Protein AF-A0A920HVZ0-F1 (afdb_monomer_lite)

Radius of gyration: 23.53 Å; chains: 1; bounding box: 63×36×78 Å

Structure (mmCIF, N/CA/C/O backbone):
data_AF-A0A920HVZ0-F1
#
_entry.id   AF-A0A920HVZ0-F1
#
loop_
_atom_site.group_PDB
_atom_site.id
_atom_site.type_symbol
_atom_site.label_atom_id
_atom_site.label_alt_id
_atom_site.label_comp_id
_atom_site.label_asym_id
_atom_site.label_entity_id
_atom_site.label_seq_id
_atom_site.pdbx_PDB_ins_code
_atom_site.Cartn_x
_atom_site.Cartn_y
_atom_site.Cartn_z
_atom_site.occupancy
_atom_site.B_iso_or_equiv
_atom_site.auth_seq_id
_atom_site.auth_comp_id
_atom_site.auth_asym_id
_atom_site.auth_atom_id
_atom_site.pdbx_PDB_model_num
ATOM 1 N N . MET A 1 1 ? -24.957 -13.956 38.315 1.00 68.25 1 MET A N 1
ATOM 2 C CA . MET A 1 1 ? -24.265 -13.542 37.077 1.00 68.25 1 MET A CA 1
ATOM 3 C C . MET A 1 1 ? -24.202 -12.027 37.103 1.00 68.25 1 MET A C 1
ATOM 5 O O . MET A 1 1 ? -25.250 -11.415 37.245 1.00 68.25 1 MET A O 1
ATOM 9 N N . PHE A 1 2 ? -23.004 -11.449 37.059 1.00 74.56 2 PHE A N 1
ATOM 10 C CA . PHE A 1 2 ? -22.816 -10.002 36.937 1.00 74.56 2 PHE A CA 1
ATOM 11 C C . PHE A 1 2 ? -22.438 -9.695 35.490 1.00 74.56 2 PHE A C 1
ATOM 13 O O . PHE A 1 2 ? -21.753 -10.497 34.854 1.00 74.56 2 PHE A O 1
ATOM 20 N N . GLY A 1 3 ? -22.911 -8.575 34.952 1.00 77.19 3 GLY A N 1
ATOM 21 C CA . GLY A 1 3 ? -22.689 -8.210 33.558 1.00 77.19 3 GLY A CA 1
ATOM 22 C C . GLY A 1 3 ? -22.406 -6.724 33.431 1.00 77.19 3 GLY A C 1
ATOM 23 O O . GLY A 1 3 ? -23.080 -5.911 34.053 1.00 77.19 3 GLY A O 1
ATOM 24 N N . LYS A 1 4 ? -21.410 -6.370 32.617 1.00 79.56 4 LYS A N 1
ATOM 25 C CA . LYS A 1 4 ? -21.157 -4.986 32.218 1.00 79.56 4 LYS A CA 1
ATOM 26 C C . LYS A 1 4 ? -21.571 -4.823 30.766 1.00 79.56 4 LYS A C 1
ATOM 28 O O . LYS A 1 4 ? -21.165 -5.613 29.915 1.00 79.56 4 LYS A O 1
ATOM 33 N N . LYS A 1 5 ? -22.380 -3.803 30.484 1.00 83.75 5 LYS A N 1
ATOM 34 C CA . LYS A 1 5 ? -22.788 -3.484 29.116 1.00 83.75 5 LYS A CA 1
ATOM 35 C C . LYS A 1 5 ? -21.559 -3.099 28.289 1.00 83.75 5 LYS A C 1
ATOM 37 O O . LYS A 1 5 ? -20.792 -2.217 28.673 1.00 83.75 5 LYS A O 1
ATOM 42 N N . VAL A 1 6 ? -21.400 -3.753 27.144 1.00 86.75 6 VAL A N 1
ATOM 43 C CA . VA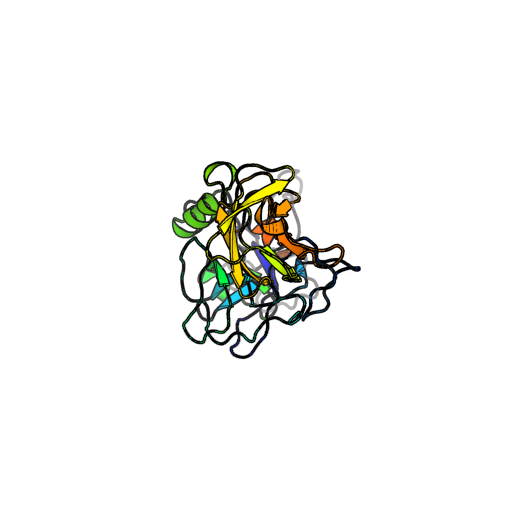L A 1 6 ? -20.350 -3.468 26.162 1.00 86.75 6 VAL A CA 1
ATOM 44 C C . VAL A 1 6 ? -20.993 -2.702 25.010 1.00 86.75 6 VAL A C 1
ATOM 46 O O . VAL A 1 6 ? -21.872 -3.223 24.330 1.00 86.75 6 VAL A O 1
ATOM 49 N N . SER A 1 7 ? -20.581 -1.450 24.814 1.00 88.06 7 SER A N 1
ATOM 50 C CA . SER A 1 7 ? -21.046 -0.610 23.702 1.00 88.06 7 SER A CA 1
ATOM 51 C C . SER A 1 7 ? -20.070 -0.652 22.519 1.00 88.06 7 SER A C 1
ATOM 53 O O . SER A 1 7 ? -18.968 -1.188 22.635 1.00 88.06 7 SER A O 1
ATOM 55 N N . SER A 1 8 ? -20.410 -0.012 21.397 1.00 85.31 8 SER A N 1
ATOM 56 C CA . SER A 1 8 ? -19.469 0.199 20.283 1.00 85.31 8 SER A CA 1
ATOM 57 C C . SER A 1 8 ? -18.200 0.959 20.702 1.00 85.31 8 SER A C 1
ATOM 59 O O . SER A 1 8 ? -17.146 0.786 20.095 1.00 85.31 8 SER A O 1
ATOM 61 N N . ALA A 1 9 ? -18.247 1.747 21.782 1.00 87.06 9 ALA A N 1
ATOM 62 C CA . ALA A 1 9 ? -17.069 2.402 22.346 1.00 87.06 9 ALA A CA 1
ATOM 63 C C . ALA A 1 9 ? -16.108 1.422 23.048 1.00 87.06 9 ALA A C 1
ATOM 65 O O . ALA A 1 9 ? -14.976 1.788 23.355 1.00 87.06 9 ALA A O 1
ATOM 66 N N . ASN A 1 10 ? -16.551 0.201 23.351 1.00 90.50 10 ASN A N 1
ATOM 67 C CA . ASN A 1 10 ? -15.795 -0.843 24.046 1.00 90.50 10 ASN A CA 1
ATOM 68 C C . ASN A 1 10 ? -15.242 -1.916 23.104 1.00 90.50 10 ASN A C 1
ATOM 70 O O . ASN A 1 10 ? -14.611 -2.854 23.578 1.00 90.50 10 ASN A O 1
ATOM 74 N N . ILE A 1 11 ? -15.496 -1.795 21.804 1.00 92.81 11 ILE A N 1
ATOM 75 C CA . ILE A 1 11 ? -15.087 -2.768 20.797 1.00 92.81 11 ILE A CA 1
ATOM 76 C C . ILE A 1 11 ? -14.268 -2.029 19.747 1.00 92.81 11 ILE A C 1
ATOM 78 O O . ILE A 1 11 ? -14.664 -0.946 19.311 1.00 92.81 11 ILE A O 1
ATOM 82 N N . ARG A 1 12 ? -13.143 -2.599 19.325 1.00 94.44 12 ARG A N 1
ATOM 83 C CA . ARG A 1 12 ? -12.352 -2.093 18.197 1.00 94.44 12 ARG A CA 1
ATOM 84 C C . ARG A 1 12 ? -11.986 -3.222 17.259 1.00 94.44 12 ARG A C 1
ATOM 86 O O . ARG A 1 12 ? -11.690 -4.323 17.720 1.00 94.44 12 ARG A O 1
ATOM 93 N N . ARG A 1 13 ? -11.985 -2.936 15.957 1.00 95.56 13 ARG A N 1
ATOM 94 C CA . ARG A 1 13 ? -11.239 -3.746 14.990 1.00 95.56 13 ARG A CA 1
ATOM 95 C C . ARG A 1 13 ? -9.756 -3.643 15.312 1.00 95.56 13 ARG A C 1
ATOM 97 O O . ARG A 1 13 ? -9.299 -2.584 15.745 1.00 95.56 13 ARG A O 1
ATOM 104 N N . ILE A 1 14 ? -9.031 -4.736 15.125 1.00 96.50 14 ILE A N 1
ATOM 105 C CA . ILE A 1 14 ? -7.596 -4.783 15.394 1.00 96.50 14 ILE A CA 1
ATOM 106 C C . ILE A 1 14 ? -6.835 -5.420 14.244 1.00 96.50 14 ILE A C 1
ATOM 108 O O . ILE A 1 14 ? -7.378 -6.242 13.507 1.00 96.50 14 ILE A O 1
ATOM 112 N N . ILE A 1 15 ? -5.566 -5.049 14.149 1.00 96.94 15 ILE A N 1
ATOM 113 C CA . ILE A 1 15 ? -4.562 -5.649 13.268 1.00 96.94 15 ILE A CA 1
ATOM 114 C C . ILE A 1 15 ? -3.314 -5.951 14.087 1.00 96.94 15 ILE A C 1
ATOM 116 O O . ILE A 1 15 ? -3.162 -5.442 15.201 1.00 96.94 15 ILE A O 1
ATOM 120 N N . ARG A 1 16 ? -2.437 -6.806 13.561 1.00 96.50 16 ARG A N 1
ATOM 121 C CA . ARG A 1 16 ? -1.178 -7.148 14.226 1.00 96.50 16 ARG A CA 1
ATOM 122 C C . ARG A 1 16 ? -0.328 -5.889 14.404 1.00 96.50 16 ARG A C 1
ATOM 124 O O . ARG A 1 16 ? -0.254 -5.038 13.528 1.00 96.50 16 ARG A O 1
ATOM 131 N N . ARG A 1 17 ? 0.317 -5.760 15.554 1.00 96.44 17 ARG A N 1
ATOM 132 C CA . ARG A 1 17 ? 1.258 -4.677 15.809 1.00 96.44 17 ARG A CA 1
ATOM 133 C C . ARG A 1 17 ? 2.584 -4.989 15.122 1.00 96.44 17 ARG A C 1
ATOM 135 O O . ARG A 1 17 ? 3.166 -6.050 15.344 1.00 96.44 17 ARG A O 1
ATOM 142 N N . VAL A 1 18 ? 3.045 -4.064 14.289 1.00 97.56 18 VAL A N 1
ATOM 143 C CA . VAL A 1 18 ? 4.361 -4.105 13.644 1.00 97.56 18 VAL A CA 1
ATOM 144 C C . VAL A 1 18 ? 5.002 -2.750 13.885 1.00 97.56 18 VAL A C 1
ATOM 146 O O . VAL A 1 18 ? 4.705 -1.804 13.171 1.00 97.56 18 VAL A O 1
ATOM 149 N N . ASP A 1 19 ? 5.810 -2.619 14.933 1.00 98.06 19 ASP A N 1
ATOM 150 C CA . ASP A 1 19 ? 6.487 -1.352 15.214 1.00 98.06 19 ASP A CA 1
ATOM 151 C C . ASP A 1 19 ? 7.621 -1.129 14.204 1.00 98.06 19 ASP A C 1
ATOM 153 O O . ASP A 1 19 ? 8.377 -2.053 13.882 1.00 98.06 19 ASP A O 1
ATOM 157 N N . TRP A 1 20 ? 7.748 0.100 13.705 1.00 98.44 20 TRP A N 1
ATOM 158 C CA . TRP A 1 20 ? 8.911 0.493 12.927 1.00 98.44 20 TRP A CA 1
ATOM 159 C C . TRP A 1 20 ? 10.133 0.588 13.845 1.00 98.44 20 TRP A C 1
ATOM 161 O O . TRP A 1 20 ? 10.103 1.172 14.926 1.00 98.44 20 TRP A O 1
ATOM 171 N N . ILE A 1 21 ? 11.231 0.004 13.390 1.00 98.12 21 ILE A N 1
ATOM 172 C CA . ILE A 1 21 ? 12.538 -0.005 14.037 1.00 98.12 21 ILE A CA 1
ATOM 173 C C . ILE A 1 21 ? 13.588 0.237 12.951 1.00 98.12 21 ILE A C 1
ATOM 175 O O . ILE A 1 21 ? 13.584 -0.432 11.910 1.00 98.12 21 ILE A O 1
ATOM 179 N N . GLN A 1 22 ? 14.499 1.172 13.214 1.00 97.81 22 GLN A N 1
ATOM 180 C CA . GLN A 1 22 ? 15.634 1.464 12.344 1.00 97.81 22 GLN A CA 1
ATOM 181 C C . GLN A 1 22 ? 16.524 0.228 12.176 1.00 97.81 22 GLN A C 1
ATOM 183 O O . GLN A 1 22 ? 16.800 -0.485 13.139 1.00 97.81 22 GLN A O 1
ATOM 188 N N . GLY A 1 23 ? 17.020 -0.015 10.964 1.00 97.06 23 GLY A N 1
ATOM 189 C CA . GLY A 1 23 ? 17.899 -1.155 10.702 1.00 97.06 23 GLY A CA 1
ATOM 190 C C . GLY A 1 23 ? 17.161 -2.462 10.397 1.00 97.06 23 GLY A C 1
ATOM 191 O O . GLY A 1 23 ? 17.814 -3.474 10.141 1.00 97.06 23 GLY A O 1
ATOM 192 N N . ASN A 1 24 ? 15.825 -2.446 10.366 1.00 97.12 24 ASN A N 1
ATOM 193 C CA . ASN A 1 24 ? 15.013 -3.594 9.967 1.00 97.12 24 ASN A CA 1
ATOM 194 C C . ASN A 1 24 ? 14.629 -3.562 8.482 1.00 97.12 24 ASN A C 1
ATOM 196 O O . ASN A 1 24 ? 14.722 -2.544 7.791 1.00 97.12 24 ASN A O 1
ATOM 200 N N . ARG A 1 25 ? 14.174 -4.722 8.003 1.00 97.38 25 ARG A N 1
ATOM 201 C CA . ARG A 1 25 ? 13.593 -4.920 6.674 1.00 97.38 25 ARG A CA 1
ATOM 202 C C . ARG A 1 25 ? 12.092 -5.130 6.811 1.00 97.38 25 ARG A C 1
ATOM 204 O O . ARG A 1 25 ? 11.655 -5.864 7.697 1.00 97.38 25 ARG A O 1
ATOM 211 N N . TYR A 1 26 ? 11.340 -4.529 5.901 1.00 97.88 26 TYR A N 1
ATOM 212 C CA . TYR A 1 26 ? 9.894 -4.694 5.774 1.00 97.88 26 TYR A CA 1
ATOM 213 C C . TYR A 1 26 ? 9.586 -5.146 4.353 1.00 97.88 26 TYR A C 1
ATOM 215 O O . TYR A 1 26 ? 10.343 -4.847 3.425 1.00 97.88 26 TYR A O 1
ATOM 223 N N . GLU A 1 27 ? 8.519 -5.913 4.178 1.00 97.81 27 GLU A N 1
ATOM 224 C CA . GLU A 1 27 ? 8.049 -6.280 2.845 1.00 97.81 27 GLU A CA 1
ATOM 225 C C . GLU A 1 27 ? 7.251 -5.145 2.211 1.00 97.81 27 GLU A C 1
ATOM 227 O O . GLU A 1 27 ? 6.653 -4.339 2.912 1.00 97.81 27 GLU A O 1
ATOM 232 N N . ILE A 1 28 ? 7.198 -5.108 0.883 1.00 97.50 28 ILE A N 1
ATOM 233 C CA . ILE A 1 28 ? 6.201 -4.291 0.190 1.00 97.50 28 ILE A CA 1
ATOM 234 C C . ILE A 1 28 ? 4.827 -4.946 0.308 1.00 97.50 28 ILE A C 1
ATOM 236 O O . ILE A 1 28 ? 4.716 -6.175 0.438 1.00 97.50 28 ILE A O 1
ATOM 240 N N . TYR A 1 29 ? 3.776 -4.135 0.212 1.00 97.88 29 TYR A N 1
ATOM 241 C CA . TYR A 1 29 ? 2.453 -4.651 -0.107 1.00 97.88 29 TYR A CA 1
ATOM 242 C C . TYR A 1 29 ? 2.524 -5.422 -1.428 1.00 97.88 29 TYR A C 1
ATOM 244 O O . TYR A 1 29 ? 3.096 -4.936 -2.403 1.00 97.88 29 TYR A O 1
ATOM 252 N N . ARG A 1 30 ? 1.927 -6.615 -1.464 1.00 95.62 30 ARG A N 1
ATOM 253 C CA . ARG A 1 30 ? 1.805 -7.419 -2.680 1.00 95.62 30 ARG A CA 1
ATOM 254 C C . ARG A 1 30 ? 0.569 -8.306 -2.616 1.00 95.62 30 ARG A C 1
ATOM 256 O O . ARG A 1 30 ? 0.355 -9.007 -1.627 1.00 95.62 30 ARG A O 1
ATOM 263 N N . ASP A 1 31 ? -0.242 -8.261 -3.662 1.00 94.62 31 ASP A N 1
ATOM 264 C CA . ASP A 1 31 ? -1.467 -9.051 -3.806 1.00 94.62 31 ASP A CA 1
ATOM 265 C C . ASP A 1 31 ? -1.203 -10.529 -4.112 1.00 94.62 31 ASP A C 1
ATOM 267 O O . ASP A 1 31 ? -2.022 -11.389 -3.794 1.00 94.62 31 ASP A O 1
ATOM 271 N N . ASP A 1 32 ? -0.036 -10.831 -4.675 1.00 94.75 32 ASP A N 1
ATOM 272 C CA . ASP A 1 32 ? 0.335 -12.146 -5.194 1.00 94.75 32 ASP A CA 1
ATOM 273 C C . ASP A 1 32 ? 1.071 -13.043 -4.180 1.00 94.75 32 ASP A C 1
ATOM 275 O O . ASP A 1 32 ? 1.571 -14.114 -4.551 1.00 94.75 32 ASP A O 1
ATOM 279 N N . TYR A 1 33 ? 1.142 -12.647 -2.901 1.00 96.56 33 TYR A N 1
ATOM 280 C CA . TYR A 1 33 ? 1.715 -13.501 -1.861 1.00 96.56 33 TYR A CA 1
ATOM 281 C C . TYR A 1 33 ? 0.876 -14.766 -1.672 1.00 96.56 33 TYR A C 1
ATOM 283 O O . TYR A 1 33 ? -0.301 -14.714 -1.312 1.00 96.56 33 TYR A O 1
ATOM 291 N N . SER A 1 34 ? 1.510 -15.915 -1.891 1.00 96.38 34 SER A N 1
ATOM 292 C CA . SER A 1 34 ? 0.873 -17.233 -1.891 1.00 96.38 34 SER A CA 1
ATOM 293 C C . SER A 1 34 ? 1.850 -18.318 -1.427 1.00 96.38 34 SER A C 1
ATOM 295 O O . SER A 1 34 ? 3.007 -18.046 -1.112 1.00 96.38 34 SER A O 1
ATOM 297 N N . VAL A 1 35 ? 1.408 -19.579 -1.404 1.00 95.75 35 VAL A N 1
ATOM 298 C CA . VAL A 1 35 ? 2.290 -20.730 -1.124 1.00 95.75 35 VAL A CA 1
ATOM 299 C C . VAL A 1 35 ? 3.390 -20.877 -2.187 1.00 95.75 35 VAL A C 1
ATOM 301 O O . VAL A 1 35 ? 4.479 -21.353 -1.880 1.00 95.75 35 VAL A O 1
ATOM 304 N N . GLU A 1 36 ? 3.122 -20.455 -3.424 1.00 95.19 36 GLU A N 1
ATOM 305 C CA . GLU A 1 36 ? 4.070 -20.531 -4.546 1.00 95.19 36 GLU A CA 1
ATOM 306 C C . GLU A 1 36 ? 4.958 -19.281 -4.651 1.00 95.19 36 GLU A C 1
ATOM 308 O O . GLU A 1 36 ? 6.043 -19.336 -5.226 1.00 95.19 36 GLU A O 1
ATOM 313 N N . ASN A 1 37 ? 4.523 -18.167 -4.059 1.00 94.25 37 ASN A N 1
ATOM 314 C CA . ASN A 1 37 ? 5.213 -16.881 -4.055 1.00 94.25 37 ASN A CA 1
ATOM 315 C C . ASN A 1 37 ? 5.194 -16.295 -2.638 1.00 94.25 37 ASN A C 1
ATOM 317 O O . ASN A 1 37 ? 4.406 -15.407 -2.317 1.00 94.25 37 ASN A O 1
ATOM 321 N N . GLN A 1 38 ? 6.015 -16.862 -1.757 1.00 96.75 38 GLN A N 1
ATOM 322 C CA . GLN A 1 38 ? 6.062 -16.449 -0.355 1.00 96.75 38 GLN A CA 1
ATOM 323 C C . GLN A 1 38 ? 6.685 -15.060 -0.198 1.00 96.75 38 GLN A C 1
ATOM 325 O O . GLN A 1 38 ? 7.572 -14.670 -0.962 1.00 96.75 38 GLN A O 1
ATOM 330 N N . SER A 1 39 ? 6.300 -14.345 0.861 1.00 96.75 39 SER A N 1
ATOM 331 C CA . SER A 1 39 ? 6.933 -13.069 1.190 1.00 96.75 39 SER A CA 1
ATOM 332 C C . SER A 1 39 ? 8.448 -13.239 1.441 1.00 96.75 39 SER A C 1
ATOM 334 O O . SER A 1 39 ? 8.881 -14.231 2.048 1.00 96.75 39 SER A O 1
ATOM 336 N N . PRO A 1 40 ? 9.300 -12.290 1.008 1.00 95.56 40 PRO A N 1
ATOM 337 C CA . PRO A 1 40 ? 10.746 -12.479 1.090 1.00 95.56 40 PRO A CA 1
ATOM 338 C C . PRO A 1 40 ? 11.312 -12.593 2.511 1.00 95.56 40 PRO A C 1
ATOM 340 O O . PRO A 1 40 ? 12.188 -13.437 2.730 1.00 95.56 40 PRO A O 1
ATOM 343 N N . ASN A 1 41 ? 10.827 -11.789 3.467 1.00 95.31 41 ASN A N 1
ATOM 344 C CA . ASN A 1 41 ? 11.408 -11.701 4.813 1.00 95.31 41 ASN A CA 1
ATOM 345 C C . ASN A 1 41 ? 10.743 -12.678 5.800 1.00 95.31 41 ASN A C 1
ATOM 347 O O . ASN A 1 41 ? 11.423 -13.488 6.424 1.00 95.31 41 ASN A O 1
ATOM 351 N N . THR A 1 42 ? 9.417 -12.639 5.916 1.00 96.44 42 THR A N 1
ATOM 352 C CA . THR A 1 42 ? 8.623 -13.431 6.873 1.00 96.44 42 THR A CA 1
ATOM 353 C C . THR A 1 42 ? 8.274 -14.835 6.380 1.00 96.44 42 THR A C 1
ATOM 355 O O . THR A 1 42 ? 7.837 -15.658 7.181 1.00 96.44 42 THR A O 1
ATOM 358 N N . LYS A 1 43 ? 8.479 -15.133 5.087 1.00 96.88 43 LYS A N 1
ATOM 359 C CA . LYS A 1 43 ? 8.068 -16.399 4.442 1.00 96.88 43 LYS A CA 1
ATOM 360 C C . LYS A 1 43 ? 6.569 -16.679 4.587 1.00 96.88 43 LYS A C 1
ATOM 362 O O . LYS A 1 43 ? 6.137 -17.825 4.694 1.00 96.88 43 LYS A O 1
ATOM 367 N N . ALA A 1 44 ? 5.776 -15.614 4.603 1.00 96.56 44 ALA A N 1
ATOM 368 C CA . ALA A 1 44 ? 4.331 -15.669 4.694 1.00 96.56 44 ALA A CA 1
ATOM 369 C C . ALA A 1 44 ? 3.717 -16.142 3.370 1.00 96.56 44 ALA A C 1
ATOM 371 O O . ALA A 1 44 ? 4.125 -15.714 2.293 1.00 96.56 44 ALA A O 1
ATOM 372 N N . ASN A 1 45 ? 2.684 -16.983 3.471 1.00 96.25 45 ASN A N 1
ATOM 373 C CA . ASN A 1 45 ? 1.906 -17.478 2.327 1.00 96.25 45 ASN A CA 1
ATOM 374 C C . ASN A 1 45 ? 0.714 -16.574 1.976 1.00 96.25 45 ASN A C 1
ATOM 376 O O . ASN A 1 45 ? -0.087 -16.927 1.119 1.00 96.25 45 ASN A O 1
ATOM 380 N N . ARG A 1 46 ? 0.522 -15.476 2.711 1.00 94.38 46 ARG A N 1
ATOM 381 C CA . ARG A 1 46 ? -0.543 -14.495 2.495 1.00 94.38 46 ARG A CA 1
ATOM 382 C C . ARG A 1 46 ? -0.083 -13.134 2.991 1.00 94.38 46 ARG A C 1
ATOM 384 O O . ARG A 1 46 ? 0.661 -13.052 3.969 1.00 94.38 46 ARG A O 1
ATOM 391 N N . LEU A 1 47 ? -0.598 -12.078 2.371 1.00 95.69 47 LEU A N 1
ATOM 392 C CA . LEU A 1 47 ? -0.246 -10.697 2.690 1.00 95.69 47 LEU A CA 1
ATOM 393 C C . LEU A 1 47 ? -0.395 -10.353 4.177 1.00 95.69 47 LEU A C 1
ATOM 395 O O . LEU A 1 47 ? 0.525 -9.798 4.766 1.00 95.69 47 LEU A O 1
ATOM 399 N N . TYR A 1 48 ? -1.511 -10.722 4.810 1.00 95.69 48 TYR A N 1
ATOM 400 C CA . TYR A 1 48 ? -1.807 -10.320 6.193 1.00 95.69 48 TYR A CA 1
ATOM 401 C C . TYR A 1 48 ? -0.841 -10.880 7.252 1.00 95.69 48 TYR A C 1
ATOM 403 O O . TYR A 1 48 ? -0.791 -10.354 8.366 1.00 95.69 48 TYR A O 1
ATOM 411 N N . ASP A 1 49 ? -0.049 -11.901 6.913 1.00 95.44 49 ASP A N 1
ATOM 412 C CA . ASP A 1 49 ? 0.990 -12.439 7.800 1.00 95.44 49 ASP A CA 1
ATOM 413 C C . ASP A 1 49 ? 2.373 -11.801 7.553 1.00 95.44 49 ASP A C 1
ATOM 415 O O . ASP A 1 49 ? 3.270 -11.972 8.377 1.00 95.44 49 ASP A O 1
ATOM 419 N N . ALA A 1 50 ? 2.552 -11.037 6.468 1.00 97.06 50 ALA A N 1
ATOM 420 C CA . ALA A 1 50 ? 3.789 -10.316 6.164 1.00 97.06 50 ALA A CA 1
ATOM 421 C C . ALA A 1 50 ? 3.885 -8.977 6.921 1.00 97.06 50 ALA A C 1
ATOM 423 O O . ALA A 1 50 ? 2.881 -8.440 7.396 1.00 97.06 50 ALA A O 1
ATOM 424 N N . ASN A 1 51 ? 5.090 -8.411 7.035 1.00 97.38 51 ASN A N 1
ATOM 425 C CA . ASN A 1 51 ? 5.339 -7.108 7.662 1.00 97.38 51 ASN A CA 1
ATOM 426 C C . ASN A 1 51 ? 5.334 -5.993 6.604 1.00 97.38 51 ASN A C 1
ATOM 428 O O . ASN A 1 51 ? 6.342 -5.319 6.406 1.00 97.38 51 ASN A O 1
ATOM 432 N N . TYR A 1 52 ? 4.203 -5.821 5.913 1.00 98.00 52 TYR A N 1
ATOM 433 C CA . TYR A 1 52 ? 4.044 -4.841 4.826 1.00 98.00 52 TYR A CA 1
ATOM 434 C C . TYR A 1 52 ? 3.527 -3.468 5.274 1.00 98.00 52 TYR A C 1
ATOM 436 O O . TYR A 1 52 ? 3.389 -2.549 4.468 1.00 98.00 52 TYR A O 1
ATOM 444 N N . TYR A 1 53 ? 3.230 -3.315 6.561 1.00 98.50 53 TYR A N 1
ATOM 445 C CA . TYR A 1 53 ? 2.888 -2.047 7.188 1.00 98.50 53 TYR A CA 1
ATOM 446 C C . TYR A 1 53 ? 3.627 -1.915 8.513 1.00 98.50 53 TYR A C 1
ATOM 448 O O . TYR A 1 53 ? 4.074 -2.911 9.086 1.00 98.50 53 TYR A O 1
ATOM 456 N N . VAL A 1 54 ? 3.725 -0.684 9.000 1.00 98.56 54 VAL A N 1
ATOM 457 C CA . VAL A 1 54 ? 4.380 -0.361 10.266 1.00 98.56 54 VAL A CA 1
ATOM 458 C C . VAL A 1 54 ? 3.597 0.681 11.055 1.00 98.56 54 VAL A C 1
ATOM 460 O O . VAL A 1 54 ? 2.898 1.517 10.483 1.00 98.56 54 VAL A O 1
ATOM 463 N N . LEU A 1 55 ? 3.750 0.637 12.373 1.00 98.44 55 LEU A N 1
ATOM 464 C CA . LEU A 1 55 ? 3.374 1.668 13.326 1.00 98.44 55 LEU A CA 1
ATOM 465 C C . LEU A 1 55 ? 4.635 2.448 13.698 1.00 98.44 55 LEU A C 1
ATOM 467 O O . LEU A 1 55 ? 5.598 1.859 14.183 1.00 98.44 55 LEU A O 1
ATOM 471 N N . ASN A 1 56 ? 4.634 3.756 13.481 1.00 97.94 56 ASN A N 1
ATOM 472 C CA . ASN A 1 56 ? 5.751 4.601 13.891 1.00 97.94 56 ASN A CA 1
ATOM 473 C C . ASN A 1 56 ? 5.654 5.004 15.380 1.00 97.94 56 ASN A C 1
ATOM 475 O O . ASN A 1 56 ? 4.665 4.728 16.065 1.00 97.94 56 ASN A O 1
ATOM 479 N N . SER A 1 57 ? 6.663 5.722 15.864 1.00 97.19 57 SER A N 1
ATOM 480 C CA . SER A 1 57 ? 6.764 6.268 17.222 1.00 97.19 57 SER A CA 1
ATOM 481 C C . SER A 1 57 ? 5.628 7.230 17.621 1.00 97.19 57 SER A C 1
ATOM 483 O O . SER A 1 57 ? 5.303 7.334 18.804 1.00 97.19 57 SER A O 1
ATOM 485 N N . ASP A 1 58 ? 4.968 7.864 16.646 1.00 97.12 58 ASP A N 1
ATOM 486 C CA . ASP A 1 58 ? 3.788 8.728 16.821 1.00 97.12 58 ASP A CA 1
ATOM 487 C C . ASP A 1 58 ? 2.449 7.969 16.708 1.00 97.12 58 ASP A C 1
ATOM 489 O O . ASP A 1 58 ? 1.385 8.589 16.631 1.00 97.12 58 ASP A O 1
ATOM 493 N N . PHE A 1 59 ? 2.469 6.635 16.656 1.00 97.12 59 PHE A N 1
ATOM 494 C CA . PHE A 1 59 ? 1.292 5.785 16.441 1.00 97.12 59 PHE A CA 1
ATOM 495 C C . PHE A 1 59 ? 0.563 6.013 15.104 1.00 97.12 59 PHE A C 1
ATOM 497 O O . PHE A 1 59 ? -0.645 5.783 14.977 1.00 97.12 59 PHE A O 1
ATOM 504 N N . LYS A 1 60 ? 1.299 6.446 14.081 1.00 98.38 60 LYS A N 1
ATOM 505 C CA . LYS A 1 60 ? 0.837 6.531 12.693 1.00 98.38 60 LYS A CA 1
ATOM 506 C C . LYS A 1 60 ? 1.123 5.212 11.983 1.00 98.38 60 LYS A C 1
ATOM 508 O O . LYS A 1 60 ? 2.205 4.645 12.128 1.00 98.38 60 LYS A O 1
ATOM 513 N N . VAL A 1 61 ? 0.151 4.740 11.212 1.00 98.56 61 VAL A N 1
ATOM 514 C CA . VAL A 1 61 ? 0.226 3.496 10.443 1.00 98.56 61 VAL A CA 1
ATOM 515 C C . VAL A 1 61 ? 0.548 3.813 8.988 1.00 98.56 61 VAL A C 1
ATOM 517 O O . VAL A 1 61 ? -0.150 4.611 8.357 1.00 98.56 61 VAL A O 1
ATOM 520 N N . TYR A 1 62 ? 1.575 3.154 8.454 1.00 98.81 62 TYR A N 1
ATOM 521 C CA . TYR A 1 62 ? 2.016 3.294 7.067 1.00 98.81 62 TYR A CA 1
ATOM 522 C C . TYR A 1 62 ? 2.081 1.945 6.378 1.00 98.81 62 TYR A C 1
ATOM 524 O O . TYR A 1 62 ? 2.540 0.977 6.975 1.00 98.81 62 TYR A O 1
ATOM 532 N N . VAL A 1 63 ? 1.701 1.903 5.106 1.00 98.56 63 VAL A N 1
ATOM 533 C CA . VAL A 1 63 ? 1.942 0.758 4.223 1.00 98.56 63 VAL A CA 1
ATOM 534 C C . VAL A 1 63 ? 3.223 0.979 3.418 1.00 98.56 63 VAL A C 1
ATOM 536 O O . VAL A 1 63 ? 3.496 2.095 2.966 1.00 98.56 63 VAL A O 1
ATOM 539 N N . CYS A 1 64 ? 4.024 -0.072 3.264 1.00 98.44 64 CYS A N 1
ATOM 540 C CA . CYS A 1 64 ? 5.226 -0.069 2.442 1.00 98.44 64 CYS A CA 1
ATOM 541 C C . CYS A 1 64 ? 4.834 -0.278 0.976 1.00 98.44 64 CYS A C 1
ATOM 543 O O . CYS A 1 64 ? 4.318 -1.333 0.606 1.00 98.44 64 CYS A O 1
ATOM 545 N N . ILE A 1 65 ? 5.053 0.747 0.155 1.00 98.38 65 ILE A N 1
ATOM 546 C CA . ILE A 1 65 ? 4.772 0.725 -1.285 1.00 98.38 65 ILE A CA 1
ATOM 547 C C . ILE A 1 65 ? 5.996 0.239 -2.060 1.00 98.38 65 ILE A C 1
ATOM 549 O O . ILE A 1 65 ? 5.856 -0.530 -3.004 1.00 98.38 65 ILE A O 1
ATOM 553 N N . ASP A 1 66 ? 7.181 0.665 -1.629 1.00 98.12 66 ASP A N 1
ATOM 554 C CA . ASP A 1 66 ? 8.469 0.229 -2.158 1.00 98.12 66 ASP A CA 1
ATOM 555 C C . ASP A 1 66 ? 9.473 0.109 -1.004 1.00 98.12 66 ASP A C 1
ATOM 557 O O . ASP A 1 66 ? 9.414 0.866 -0.032 1.00 98.12 66 ASP A O 1
ATOM 561 N N . ASN A 1 67 ? 10.386 -0.846 -1.108 1.00 97.31 67 ASN A N 1
ATOM 562 C CA . ASN A 1 67 ? 11.492 -1.070 -0.183 1.00 97.31 67 ASN A CA 1
ATOM 563 C C . ASN A 1 67 ? 12.839 -1.226 -0.914 1.00 97.31 67 ASN A C 1
ATOM 565 O O . ASN A 1 67 ? 13.797 -1.715 -0.316 1.00 97.31 67 ASN A O 1
ATOM 569 N N . GLY A 1 68 ? 12.910 -0.896 -2.207 1.00 95.94 68 GLY A N 1
ATOM 570 C CA . GLY A 1 68 ? 14.075 -1.109 -3.065 1.00 95.94 68 GLY A CA 1
ATOM 571 C C . GLY A 1 68 ? 14.325 -2.576 -3.425 1.00 95.94 68 GLY A C 1
ATOM 572 O O . GLY A 1 68 ? 15.454 -2.944 -3.767 1.00 95.94 68 GLY A O 1
ATOM 573 N N . SER A 1 69 ? 13.315 -3.441 -3.291 1.00 96.62 69 SER A N 1
ATOM 574 C CA . SER A 1 69 ? 13.429 -4.837 -3.714 1.00 96.62 69 SER A CA 1
ATOM 575 C C . SER A 1 69 ? 13.342 -4.974 -5.227 1.00 96.62 69 SER A C 1
ATOM 577 O O . SER A 1 69 ? 12.587 -4.291 -5.911 1.00 96.62 69 SER A O 1
ATOM 579 N N . THR A 1 70 ? 14.124 -5.911 -5.747 1.00 96.19 70 THR A N 1
ATOM 580 C CA . THR A 1 70 ? 14.143 -6.309 -7.159 1.00 96.19 70 THR A CA 1
ATOM 581 C C . THR A 1 70 ? 14.361 -7.816 -7.235 1.00 96.19 70 THR A C 1
ATOM 583 O O . THR A 1 70 ? 14.563 -8.459 -6.199 1.00 96.19 70 THR A O 1
ATOM 586 N N . GLY A 1 71 ? 14.344 -8.406 -8.433 1.00 94.94 71 GLY A N 1
ATOM 587 C CA . GLY A 1 71 ? 14.661 -9.833 -8.578 1.00 94.94 71 GLY A CA 1
ATOM 588 C C . GLY A 1 71 ? 16.059 -10.208 -8.067 1.00 94.94 71 GLY A C 1
ATOM 589 O O . GLY A 1 71 ? 16.237 -11.297 -7.526 1.00 94.94 71 GLY A O 1
ATOM 590 N N . ASP A 1 72 ? 17.025 -9.286 -8.154 1.00 94.62 72 ASP A N 1
ATOM 591 C CA . ASP A 1 72 ? 18.395 -9.479 -7.652 1.00 94.62 72 ASP A CA 1
ATOM 592 C C . ASP A 1 72 ? 18.546 -9.113 -6.163 1.00 94.62 72 ASP A C 1
ATOM 594 O O . ASP A 1 72 ? 19.478 -9.564 -5.495 1.00 94.62 72 ASP A O 1
ATOM 598 N N . ASN A 1 73 ? 17.618 -8.317 -5.621 1.00 96.06 73 ASN A N 1
ATOM 599 C CA . ASN A 1 73 ? 17.562 -7.928 -4.213 1.00 96.06 73 ASN A CA 1
ATOM 600 C C . ASN A 1 73 ? 16.184 -8.245 -3.600 1.00 96.06 73 ASN A C 1
ATOM 602 O O . ASN A 1 73 ? 15.429 -7.334 -3.246 1.00 96.06 73 ASN A O 1
ATOM 606 N N . PRO A 1 74 ? 15.816 -9.529 -3.450 1.00 94.38 74 PRO A N 1
ATOM 607 C CA . PRO A 1 74 ? 14.456 -9.903 -3.064 1.00 94.38 74 PRO A CA 1
ATOM 608 C C . PRO A 1 74 ? 14.097 -9.485 -1.632 1.00 94.38 74 PRO A C 1
ATOM 610 O O . PRO A 1 74 ? 12.925 -9.309 -1.320 1.00 94.38 74 PRO A O 1
ATOM 613 N N . LEU A 1 75 ? 15.082 -9.302 -0.745 1.00 96.06 75 LEU A N 1
ATOM 614 C CA . LEU A 1 75 ? 14.848 -8.886 0.645 1.00 96.06 75 LEU A CA 1
ATOM 615 C C . LEU A 1 75 ? 14.617 -7.371 0.802 1.00 96.06 75 LEU A C 1
ATOM 617 O O . LEU A 1 75 ? 14.350 -6.918 1.919 1.00 96.06 75 LEU A O 1
ATOM 621 N N . GLY A 1 76 ? 14.737 -6.597 -0.281 1.00 96.25 76 GLY A N 1
ATOM 622 C CA . GLY A 1 76 ? 14.684 -5.136 -0.256 1.00 96.25 76 GLY A CA 1
ATOM 623 C C . GLY A 1 76 ? 15.936 -4.513 0.345 1.00 96.25 76 GLY A C 1
ATOM 624 O O . GLY A 1 76 ? 16.979 -5.151 0.475 1.00 96.25 76 GLY A O 1
ATOM 625 N N . ASN A 1 77 ? 15.852 -3.252 0.728 1.00 97.31 77 ASN A N 1
ATOM 626 C CA . ASN A 1 77 ? 16.882 -2.540 1.470 1.00 97.31 77 ASN A CA 1
ATOM 627 C C . ASN A 1 77 ? 16.593 -2.586 2.974 1.00 97.31 77 ASN A C 1
ATOM 629 O O . ASN A 1 77 ? 15.634 -3.205 3.438 1.00 97.31 77 ASN A O 1
ATOM 633 N N . ILE A 1 78 ? 17.468 -1.958 3.755 1.00 97.75 78 ILE A N 1
ATOM 634 C CA . ILE A 1 78 ? 17.295 -1.805 5.198 1.00 97.75 78 ILE A CA 1
ATOM 635 C C . ILE A 1 78 ? 16.745 -0.406 5.455 1.00 97.75 78 ILE A C 1
ATOM 637 O O . ILE A 1 78 ? 17.403 0.563 5.085 1.00 97.75 78 ILE A O 1
ATOM 641 N N . SER A 1 79 ? 15.590 -0.297 6.114 1.00 97.88 79 SER A N 1
ATOM 642 C CA . SER A 1 79 ? 14.979 1.002 6.408 1.00 97.88 79 SER A CA 1
ATOM 643 C C . SER A 1 79 ? 15.814 1.757 7.442 1.00 97.88 79 SER A C 1
ATOM 645 O O . SER A 1 79 ? 16.146 1.218 8.503 1.00 97.88 79 SER A O 1
ATOM 647 N N . GLN A 1 80 ? 16.187 2.993 7.115 1.00 98.00 80 GLN A N 1
ATOM 648 C CA . GLN A 1 80 ? 17.003 3.864 7.966 1.00 98.00 80 GLN A CA 1
ATOM 649 C C . GLN A 1 80 ? 16.219 5.067 8.484 1.00 98.00 80 GLN A C 1
ATOM 651 O O . GLN A 1 80 ? 16.533 5.558 9.568 1.00 98.00 80 GLN A O 1
ATOM 656 N N . ASP A 1 81 ? 15.207 5.510 7.736 1.00 98.06 81 ASP A N 1
ATOM 657 C CA . ASP A 1 81 ? 14.418 6.699 8.048 1.00 98.06 81 ASP A CA 1
ATOM 658 C C . ASP A 1 81 ? 12.984 6.314 8.458 1.00 98.06 81 ASP A C 1
ATOM 660 O O . ASP A 1 81 ? 12.275 5.625 7.721 1.00 98.06 81 ASP A O 1
ATOM 664 N N . GLU A 1 82 ? 12.544 6.768 9.636 1.00 98.25 82 GLU A N 1
ATOM 665 C CA . GLU A 1 82 ? 11.183 6.527 10.132 1.00 98.25 82 GLU A CA 1
ATOM 666 C C . GLU A 1 82 ? 10.163 7.409 9.388 1.00 98.25 82 GLU A C 1
ATOM 668 O O . GLU A 1 82 ? 10.335 8.634 9.353 1.00 98.25 82 GLU A O 1
ATOM 673 N N . PRO A 1 83 ? 9.070 6.856 8.824 1.00 98.25 83 PRO A N 1
ATOM 674 C CA . PRO A 1 83 ? 8.032 7.676 8.210 1.00 98.25 83 PRO A CA 1
ATOM 675 C C . PRO A 1 83 ? 7.262 8.475 9.274 1.00 98.25 83 PRO A C 1
ATOM 677 O O . PRO A 1 83 ? 6.724 7.925 10.237 1.00 98.25 83 PRO A O 1
ATOM 680 N N . THR A 1 84 ? 7.189 9.797 9.100 1.00 97.75 84 THR A N 1
ATOM 681 C CA . THR A 1 84 ? 6.508 10.722 10.035 1.00 97.75 84 THR A CA 1
ATOM 682 C C . THR A 1 84 ? 5.497 11.657 9.363 1.00 97.75 84 THR A C 1
ATOM 684 O O . THR A 1 84 ? 4.717 12.321 10.061 1.00 97.75 84 THR A O 1
ATOM 687 N N . PHE A 1 85 ? 5.489 11.692 8.027 1.00 97.88 85 PHE A N 1
ATOM 688 C CA . PHE A 1 85 ? 4.621 12.534 7.209 1.00 97.88 85 PHE A CA 1
ATOM 689 C C . PHE A 1 85 ? 3.170 12.038 7.185 1.00 97.88 85 PHE A C 1
ATOM 691 O O . PHE A 1 85 ? 2.868 10.896 7.505 1.00 97.88 85 PHE A O 1
ATOM 698 N N . THR A 1 86 ? 2.248 12.911 6.788 1.00 97.75 86 THR A N 1
ATOM 699 C CA . THR A 1 86 ? 0.819 12.559 6.644 1.00 97.75 86 THR A CA 1
ATOM 700 C C . THR A 1 86 ? 0.278 12.919 5.264 1.00 97.75 86 THR A C 1
ATOM 702 O O . THR A 1 86 ? -0.928 13.059 5.078 1.00 97.75 86 THR A O 1
ATOM 705 N N . ASP A 1 87 ? 1.183 13.088 4.297 1.00 97.31 87 ASP A N 1
ATOM 706 C CA . ASP A 1 87 ? 0.836 13.296 2.900 1.00 97.31 87 ASP A CA 1
ATOM 707 C C . ASP A 1 87 ? 0.013 12.123 2.365 1.00 97.31 87 ASP A C 1
ATOM 709 O O . ASP A 1 87 ? 0.210 10.961 2.731 1.00 97.31 87 ASP A O 1
ATOM 713 N N . LEU A 1 88 ? -0.929 12.452 1.484 1.00 96.56 88 LEU A N 1
ATOM 714 C CA . LEU A 1 88 ? -1.869 11.475 0.942 1.00 96.56 88 LEU A CA 1
ATOM 715 C C . LEU A 1 88 ? -1.202 10.548 -0.075 1.00 96.56 88 LEU A C 1
ATOM 717 O O . LEU A 1 88 ? -1.665 9.430 -0.280 1.00 96.56 88 LEU A O 1
ATOM 721 N N . GLU A 1 89 ? -0.116 10.989 -0.705 1.00 96.31 89 GLU A N 1
ATOM 722 C CA . GLU A 1 89 ? 0.610 10.221 -1.711 1.00 96.31 89 GLU A CA 1
ATOM 723 C C . GLU A 1 89 ? 1.851 9.535 -1.128 1.00 96.31 89 GLU A C 1
ATOM 725 O O . GLU A 1 89 ? 2.463 10.071 -0.200 1.00 96.31 89 GLU A O 1
ATOM 730 N N . PRO A 1 90 ? 2.232 8.348 -1.646 1.00 97.44 90 PRO A N 1
ATOM 731 C CA . PRO A 1 90 ? 3.419 7.6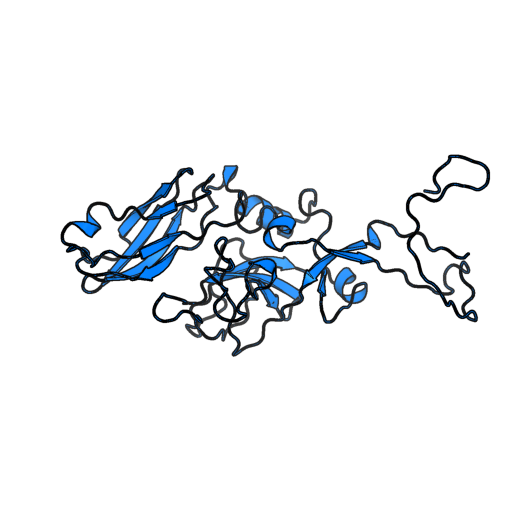59 -1.176 1.00 97.44 90 PRO A CA 1
ATOM 732 C C . PRO A 1 90 ? 4.672 8.524 -1.318 1.00 97.44 90 PRO A C 1
ATOM 734 O O . PRO A 1 90 ? 4.888 9.156 -2.353 1.00 97.44 90 PRO A O 1
ATOM 737 N N . SER A 1 91 ? 5.518 8.534 -0.293 1.00 97.25 91 SER A N 1
ATOM 738 C CA . SER A 1 91 ? 6.763 9.297 -0.320 1.00 97.25 91 SER A CA 1
ATOM 739 C C . SER A 1 91 ? 7.865 8.644 0.514 1.00 97.25 91 SER A C 1
ATOM 741 O O . SER A 1 91 ? 7.627 7.732 1.310 1.00 97.25 91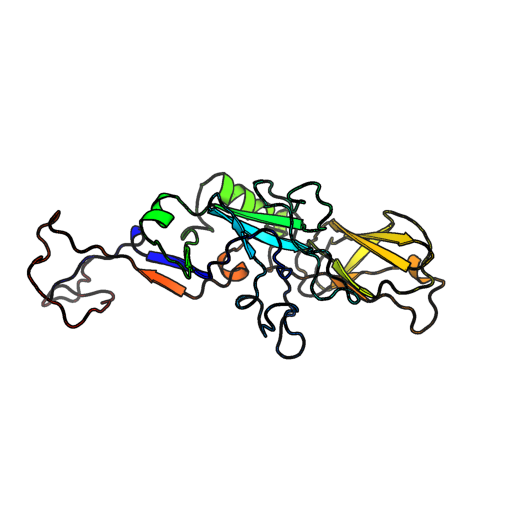 SER A O 1
ATOM 743 N N . LYS A 1 92 ? 9.102 9.089 0.292 1.00 97.38 92 LYS A N 1
ATOM 744 C CA . LYS A 1 92 ? 10.261 8.667 1.084 1.00 97.38 92 LYS A CA 1
ATOM 745 C C . LYS A 1 92 ? 10.230 9.306 2.473 1.00 97.38 92 LYS A C 1
ATOM 747 O O . LYS A 1 92 ? 9.867 10.470 2.616 1.00 97.38 92 LYS A O 1
ATOM 752 N N . ALA A 1 93 ? 10.674 8.568 3.487 1.00 95.94 93 ALA A N 1
ATOM 753 C CA . ALA A 1 93 ? 10.701 9.054 4.868 1.00 95.94 93 ALA A CA 1
ATOM 754 C C . ALA A 1 93 ? 11.856 10.031 5.163 1.00 95.94 93 ALA A C 1
ATOM 756 O O . ALA A 1 93 ? 11.744 10.862 6.062 1.00 95.94 93 ALA A O 1
ATOM 757 N N . GLY A 1 94 ? 12.952 9.968 4.398 1.00 93.75 94 GLY A N 1
ATOM 758 C CA . GLY A 1 94 ? 14.127 10.805 4.631 1.00 93.75 94 GLY A CA 1
ATOM 759 C C . GLY A 1 94 ? 15.108 10.862 3.459 1.00 93.75 94 GLY A C 1
ATOM 760 O O . GLY A 1 94 ? 14.726 10.821 2.286 1.00 93.75 94 GLY A O 1
ATOM 761 N N . ASN A 1 95 ? 16.388 11.051 3.782 1.00 94.19 95 ASN A N 1
ATOM 762 C CA . ASN A 1 95 ? 17.467 11.279 2.812 1.00 94.19 95 ASN A CA 1
ATOM 763 C C . ASN A 1 95 ? 18.620 10.275 2.944 1.00 94.19 95 ASN A C 1
ATOM 765 O O . ASN A 1 95 ? 19.658 10.475 2.317 1.00 94.19 95 ASN A O 1
ATOM 769 N N . SER A 1 96 ? 18.450 9.204 3.726 1.00 94.44 96 SER A N 1
ATOM 770 C CA . SER A 1 96 ? 19.444 8.127 3.849 1.00 94.44 96 SER A CA 1
ATOM 771 C C . SER A 1 96 ? 19.716 7.402 2.526 1.00 94.44 96 SER A C 1
ATOM 773 O O . SER A 1 96 ? 20.781 6.812 2.357 1.00 94.44 96 SER A O 1
ATOM 775 N N . GLY A 1 97 ? 18.764 7.456 1.587 1.00 92.94 97 GLY A N 1
ATOM 776 C CA . GLY A 1 97 ? 18.824 6.700 0.339 1.00 92.94 97 GLY A CA 1
ATOM 777 C C . GLY A 1 97 ? 18.448 5.227 0.513 1.00 92.94 97 GLY A C 1
ATOM 778 O O . GLY A 1 97 ? 18.819 4.418 -0.331 1.00 92.94 97 GLY A O 1
ATOM 779 N N . ASP A 1 98 ? 17.720 4.873 1.579 1.00 94.69 98 ASP A N 1
ATOM 780 C CA . ASP A 1 98 ? 17.260 3.499 1.822 1.00 94.69 98 ASP A CA 1
ATOM 781 C C . ASP A 1 98 ? 16.277 2.970 0.760 1.00 94.69 98 ASP A C 1
ATOM 783 O O . ASP A 1 98 ? 16.083 1.762 0.652 1.00 94.69 98 ASP A O 1
ATOM 787 N N . GLY A 1 99 ? 15.697 3.846 -0.063 1.00 94.56 99 GLY A N 1
ATOM 788 C CA . GLY A 1 99 ? 14.797 3.476 -1.155 1.00 94.56 99 GLY A CA 1
ATOM 789 C C . GLY A 1 99 ? 13.393 3.081 -0.697 1.00 94.56 99 GLY A C 1
ATOM 790 O O . GLY A 1 99 ? 12.620 2.587 -1.510 1.00 94.56 99 GLY A O 1
ATOM 791 N N . PHE A 1 100 ? 13.043 3.296 0.576 1.00 98.00 100 PHE A N 1
ATOM 792 C CA . PHE A 1 100 ? 11.689 3.032 1.045 1.00 98.00 100 PHE A CA 1
ATOM 793 C C . PHE A 1 100 ? 10.723 4.134 0.617 1.00 98.00 100 PHE A C 1
ATOM 795 O O . PHE A 1 100 ? 10.975 5.325 0.816 1.00 98.00 100 PHE A O 1
ATOM 802 N N . ILE A 1 101 ? 9.566 3.713 0.114 1.00 98.31 101 ILE A N 1
ATOM 803 C CA . ILE A 1 101 ? 8.415 4.566 -0.153 1.00 98.31 101 ILE A CA 1
ATOM 804 C C . ILE A 1 101 ? 7.261 4.081 0.720 1.00 98.31 101 ILE A C 1
ATOM 806 O O . ILE A 1 101 ? 6.813 2.937 0.623 1.00 98.31 101 ILE A O 1
ATOM 810 N N . TRP A 1 102 ? 6.770 4.971 1.575 1.00 98.62 102 TRP A N 1
ATOM 811 C CA . TRP A 1 102 ? 5.689 4.704 2.516 1.00 98.62 102 TRP A CA 1
ATOM 812 C C . TRP A 1 102 ? 4.441 5.480 2.117 1.00 98.62 102 TRP A C 1
ATOM 814 O O . TRP A 1 102 ? 4.539 6.597 1.614 1.00 98.62 102 TRP A O 1
ATOM 824 N N . LYS A 1 103 ? 3.256 4.933 2.384 1.00 98.25 103 LYS A N 1
ATOM 825 C CA . LYS A 1 103 ? 1.995 5.681 2.305 1.00 98.25 103 LYS A CA 1
ATOM 826 C C . LYS A 1 103 ? 1.325 5.688 3.670 1.00 98.25 103 LYS A C 1
ATOM 828 O O . LYS A 1 103 ? 1.129 4.634 4.270 1.00 98.25 103 LYS A O 1
ATOM 833 N N . TYR A 1 104 ? 0.982 6.878 4.151 1.00 98.69 104 TYR A N 1
ATOM 834 C CA . TYR A 1 104 ? 0.236 7.059 5.392 1.00 98.69 104 TYR A CA 1
ATOM 835 C C . TYR A 1 104 ? -1.207 6.557 5.230 1.00 98.69 104 TYR A C 1
ATOM 837 O O . TYR A 1 104 ? -1.859 6.852 4.226 1.00 98.69 104 TYR A O 1
ATOM 845 N N . LEU A 1 105 ? -1.707 5.809 6.219 1.00 98.19 105 LEU A N 1
ATOM 846 C CA . LEU A 1 105 ? -3.092 5.333 6.260 1.00 98.19 105 LEU A CA 1
ATOM 847 C C . LEU A 1 105 ? -3.901 6.077 7.325 1.00 98.19 105 LEU A C 1
ATOM 849 O O . LEU A 1 105 ? -4.878 6.753 7.014 1.00 98.19 105 LEU A O 1
ATOM 853 N N . PHE A 1 106 ? -3.517 5.956 8.594 1.00 98.19 106 PHE A N 1
ATOM 854 C CA . PHE A 1 106 ? -4.228 6.599 9.698 1.00 98.19 106 PHE A CA 1
ATOM 855 C C . PHE A 1 106 ? -3.350 6.719 10.944 1.00 98.19 106 PHE A C 1
ATOM 857 O O . PHE A 1 106 ? -2.315 6.069 11.060 1.00 98.19 106 PHE A O 1
ATOM 864 N N . THR A 1 107 ? -3.788 7.536 11.900 1.00 97.88 107 THR A N 1
ATOM 865 C CA . THR A 1 107 ? -3.191 7.622 13.238 1.00 97.88 107 THR A CA 1
ATOM 866 C C . THR A 1 107 ? -4.089 6.893 14.227 1.00 97.88 107 THR A C 1
ATOM 868 O O . THR A 1 107 ? -5.300 7.130 14.243 1.00 97.88 107 THR A O 1
ATOM 871 N N . VAL A 1 108 ? -3.523 6.015 15.055 1.00 97.06 108 VAL A N 1
ATOM 872 C CA . VAL A 1 108 ? -4.273 5.357 16.132 1.00 97.06 108 VAL A CA 1
ATOM 873 C C . VAL A 1 108 ? -4.709 6.417 17.147 1.00 97.06 108 VAL A C 1
ATOM 875 O O . VAL A 1 108 ? -3.905 7.228 17.604 1.00 97.06 108 VAL A O 1
ATOM 878 N N . ALA A 1 109 ? -5.992 6.426 17.516 1.00 94.25 109 ALA A N 1
ATOM 879 C CA . ALA A 1 109 ? -6.513 7.425 18.443 1.00 94.25 109 ALA A CA 1
ATOM 880 C C . ALA A 1 109 ? -5.845 7.294 19.831 1.00 94.25 109 ALA A C 1
ATOM 882 O O . ALA A 1 109 ? -5.835 6.193 20.387 1.00 94.25 109 ALA A O 1
ATOM 883 N N . PRO A 1 110 ? -5.374 8.390 20.463 1.00 92.50 110 PRO A N 1
ATOM 884 C CA . PRO A 1 110 ? -4.739 8.329 21.784 1.00 92.50 110 PRO A CA 1
ATOM 885 C C . PRO A 1 110 ? -5.597 7.666 22.868 1.00 92.50 110 PRO A C 1
ATOM 887 O O . PRO A 1 110 ? -5.092 6.941 23.724 1.00 92.50 110 PRO A O 1
ATOM 890 N N . SER A 1 111 ? -6.916 7.869 22.813 1.00 91.75 111 SER A N 1
ATOM 891 C CA . SER A 1 111 ? -7.871 7.214 23.710 1.00 91.75 111 SER A CA 1
ATOM 892 C C . SER A 1 111 ? -7.916 5.698 23.523 1.00 91.75 111 SER A C 1
ATOM 894 O O . SER A 1 111 ? -8.112 4.973 24.499 1.00 91.75 111 SER A O 1
ATOM 896 N N . ASP A 1 112 ? -7.718 5.214 22.298 1.00 93.50 112 ASP A N 1
ATOM 897 C CA . ASP A 1 112 ? -7.690 3.788 22.006 1.00 93.50 112 ASP A CA 1
ATOM 898 C C . ASP A 1 112 ? -6.361 3.156 22.430 1.00 93.50 112 ASP A C 1
ATOM 900 O O . ASP A 1 112 ? -6.385 2.036 22.928 1.00 93.50 112 ASP A O 1
ATOM 904 N N . ILE A 1 113 ? -5.237 3.878 22.338 1.00 89.75 113 ILE A N 1
ATOM 905 C CA . ILE A 1 113 ? -3.931 3.415 22.849 1.00 89.75 113 ILE A CA 1
ATOM 906 C C . ILE A 1 113 ? -4.019 3.134 24.353 1.00 89.75 113 ILE A C 1
ATOM 908 O O . ILE A 1 113 ? -3.613 2.075 24.812 1.00 89.75 113 ILE A O 1
ATOM 912 N N . VAL A 1 114 ? -4.605 4.056 25.123 1.00 88.94 114 VAL A N 1
ATOM 913 C CA . VAL A 1 114 ? -4.741 3.894 26.581 1.00 88.94 114 VAL A CA 1
ATOM 914 C C . VAL A 1 114 ? -5.759 2.807 26.942 1.00 88.94 114 VAL A C 1
ATOM 916 O O . VAL A 1 114 ? -5.595 2.094 27.929 1.00 88.94 114 VAL A O 1
ATOM 919 N N . LYS A 1 115 ? -6.852 2.695 26.178 1.00 90.19 115 LYS A N 1
ATOM 920 C CA . LYS A 1 115 ? -7.969 1.801 26.510 1.00 90.19 115 LYS A CA 1
ATOM 921 C C . LYS A 1 115 ? -7.756 0.362 26.046 1.00 90.19 115 LYS A C 1
ATOM 923 O O . LYS A 1 115 ? -8.195 -0.557 26.728 1.00 90.19 115 LYS A O 1
ATOM 928 N N . PHE A 1 116 ? -7.145 0.171 24.887 1.00 90.75 116 PHE A N 1
ATOM 929 C CA . PHE A 1 116 ? -6.957 -1.126 24.238 1.00 90.75 116 PHE A CA 1
ATOM 930 C C . PHE A 1 116 ? -5.475 -1.497 24.153 1.00 90.75 116 PHE A C 1
ATOM 932 O O . PHE A 1 116 ? -5.069 -2.162 23.201 1.00 90.75 116 PHE A O 1
ATOM 939 N N . ASP A 1 117 ? -4.690 -1.053 25.140 1.00 85.81 117 ASP A N 1
ATOM 940 C CA . ASP A 1 117 ? -3.250 -1.286 25.211 1.00 85.81 117 ASP A CA 1
ATOM 941 C C . ASP A 1 117 ? -2.919 -2.772 25.010 1.00 85.81 117 ASP A C 1
ATOM 943 O O . ASP A 1 117 ? -3.455 -3.658 25.685 1.00 85.81 117 ASP A O 1
ATOM 947 N N . SER A 1 118 ? -2.074 -3.039 24.019 1.00 88.81 118 SER A N 1
ATOM 948 C CA . SER A 1 118 ? -1.683 -4.379 23.606 1.00 88.81 118 SER A CA 1
ATOM 949 C C . SER A 1 118 ? -0.289 -4.354 22.986 1.00 88.81 118 SER A C 1
ATOM 951 O O . SER A 1 118 ? 0.086 -3.448 22.235 1.00 88.81 118 SER A O 1
ATOM 953 N N . THR A 1 119 ? 0.481 -5.398 23.285 1.00 89.12 119 THR A N 1
ATOM 954 C CA . THR A 1 119 ? 1.803 -5.636 22.697 1.00 89.12 119 THR A CA 1
ATOM 955 C C . THR A 1 119 ? 1.721 -6.319 21.334 1.00 89.12 119 THR A C 1
ATOM 957 O O . THR A 1 119 ? 2.668 -6.247 20.564 1.00 89.12 119 THR A O 1
ATOM 960 N N . GLU A 1 120 ? 0.608 -6.990 21.027 1.00 93.62 120 GLU A N 1
ATOM 961 C CA . GLU A 1 120 ? 0.458 -7.802 19.811 1.00 93.62 120 GLU A CA 1
ATOM 962 C C . GLU A 1 120 ? -0.446 -7.160 18.761 1.00 93.62 120 GLU A C 1
ATOM 964 O O . GLU A 1 120 ? -0.387 -7.537 17.589 1.00 93.62 120 GLU A O 1
ATOM 969 N N . TYR A 1 121 ? -1.291 -6.208 19.162 1.00 95.69 121 TYR A N 1
ATOM 970 C CA . TYR A 1 121 ? -2.326 -5.647 18.305 1.00 95.69 121 TYR A CA 1
ATOM 971 C C . TYR A 1 121 ? -2.422 -4.127 18.430 1.00 95.69 121 TYR A C 1
ATOM 973 O O . TYR A 1 121 ? -2.188 -3.561 19.494 1.00 95.69 121 TYR A O 1
ATOM 981 N N . ILE A 1 122 ? -2.826 -3.476 17.341 1.00 96.00 122 ILE A N 1
ATOM 982 C CA . ILE A 1 122 ? -3.230 -2.066 17.326 1.00 96.00 122 ILE A CA 1
ATOM 983 C C . ILE A 1 122 ? -4.668 -1.939 16.844 1.00 96.00 122 ILE A C 1
ATOM 985 O O . ILE A 1 122 ? -5.177 -2.793 16.114 1.00 96.00 122 ILE A O 1
ATOM 989 N N . THR A 1 123 ? -5.338 -0.875 17.275 1.00 96.81 123 THR A N 1
ATOM 990 C CA . THR A 1 123 ? -6.736 -0.630 16.923 1.00 96.81 123 THR A CA 1
ATOM 991 C C . THR A 1 123 ? -6.863 0.065 15.574 1.00 96.81 123 THR A C 1
ATOM 993 O O . THR A 1 123 ? -6.006 0.846 15.165 1.00 96.81 123 THR A O 1
ATOM 996 N N . VAL A 1 124 ? -7.969 -0.220 14.893 1.00 96.81 124 VAL A N 1
ATOM 997 C CA . VAL A 1 124 ? -8.355 0.394 13.624 1.00 96.81 124 VAL A CA 1
ATOM 998 C C . VAL A 1 124 ? -9.667 1.164 13.828 1.00 96.81 124 VAL A C 1
ATOM 1000 O O . VAL A 1 124 ? -10.571 0.633 14.489 1.00 96.81 124 VAL A O 1
ATOM 1003 N N . PRO A 1 125 ? -9.820 2.388 13.276 1.00 94.94 125 PRO A N 1
ATOM 1004 C CA . PRO A 1 125 ? -11.056 3.164 13.385 1.00 94.94 125 PRO A CA 1
ATOM 1005 C C . PRO A 1 125 ? -12.283 2.355 12.954 1.00 94.94 125 PRO A C 1
ATOM 1007 O O . PRO A 1 125 ? -12.280 1.721 11.901 1.00 94.94 125 PRO A O 1
ATOM 1010 N N . ASN A 1 126 ? -13.356 2.356 13.747 1.00 92.62 126 ASN A N 1
ATOM 1011 C CA . ASN A 1 126 ? -14.529 1.507 13.487 1.00 92.62 126 ASN A CA 1
ATOM 1012 C C . ASN A 1 126 ? -15.494 2.058 12.425 1.00 92.62 126 ASN A C 1
ATOM 1014 O O . ASN A 1 126 ? -16.338 1.313 11.921 1.00 92.62 126 ASN A O 1
ATOM 1018 N N . ASP A 1 127 ? -15.379 3.339 12.113 1.00 94.19 127 ASP A N 1
ATOM 1019 C CA . ASP A 1 127 ? -16.262 4.120 11.258 1.00 94.19 127 ASP A CA 1
ATOM 1020 C C . ASP A 1 127 ? -15.539 4.609 9.993 1.00 94.19 127 ASP A C 1
ATOM 1022 O O . ASP A 1 127 ? -15.869 5.667 9.469 1.00 94.19 127 ASP A O 1
ATOM 1026 N N . TRP A 1 128 ? -14.573 3.837 9.473 1.00 96.38 128 TRP A N 1
ATOM 1027 C CA . TRP A 1 128 ? -13.703 4.235 8.358 1.00 96.38 128 TRP A CA 1
ATOM 1028 C C . TRP A 1 128 ? -14.475 4.805 7.172 1.00 96.38 128 TRP A C 1
ATOM 1030 O O . TRP A 1 128 ? -14.094 5.844 6.656 1.00 96.38 128 TRP A O 1
ATOM 1040 N N . PHE A 1 129 ? -15.589 4.189 6.771 1.00 96.19 129 PHE A N 1
ATOM 1041 C CA . PHE A 1 129 ? -16.384 4.643 5.624 1.00 96.19 129 PHE A CA 1
ATOM 1042 C C . PHE A 1 129 ? -17.284 5.849 5.908 1.00 96.19 129 PHE A C 1
ATOM 1044 O O . PHE A 1 129 ? -17.687 6.544 4.980 1.00 96.19 129 PHE A O 1
ATOM 1051 N N . THR A 1 130 ? -17.623 6.097 7.172 1.00 96.38 130 THR A N 1
ATOM 1052 C CA . THR A 1 130 ? -18.656 7.072 7.561 1.00 96.38 130 THR A CA 1
ATOM 1053 C C . THR A 1 130 ? -18.110 8.254 8.347 1.00 96.38 130 THR A C 1
ATOM 1055 O O . THR A 1 130 ? -18.812 9.247 8.517 1.00 96.38 130 THR A O 1
ATOM 1058 N N . THR A 1 131 ? -16.880 8.158 8.847 1.00 95.69 131 THR A N 1
ATOM 1059 C CA . THR A 1 131 ? -16.285 9.191 9.684 1.00 95.69 131 THR A CA 1
ATOM 1060 C C . THR A 1 131 ? -16.105 10.495 8.914 1.00 95.69 131 THR A C 1
ATOM 1062 O O . THR A 1 131 ? -15.786 10.505 7.715 1.00 95.69 131 THR A O 1
ATOM 1065 N N . THR A 1 132 ? -16.304 11.597 9.634 1.00 96.31 132 THR A N 1
ATOM 1066 C CA . THR A 1 132 ? -16.112 12.967 9.152 1.00 96.31 132 THR A CA 1
ATOM 1067 C C . THR A 1 132 ? -14.775 13.560 9.586 1.00 96.31 132 THR A C 1
ATOM 1069 O O . THR A 1 132 ? -14.542 14.739 9.318 1.00 96.31 132 THR A O 1
ATOM 1072 N N . ASP A 1 133 ? -13.920 12.782 10.262 1.00 96.56 133 ASP A N 1
ATOM 1073 C CA . ASP A 1 133 ? -12.546 13.187 10.555 1.00 96.56 133 ASP A CA 1
ATOM 1074 C C . ASP A 1 133 ? -11.841 13.608 9.259 1.00 96.56 133 ASP A C 1
ATOM 1076 O O . ASP A 1 133 ? -11.883 12.896 8.250 1.00 96.56 133 ASP A O 1
ATOM 1080 N N . SER A 1 134 ? -11.245 14.801 9.262 1.00 96.88 134 SER A N 1
ATOM 1081 C CA . SER A 1 134 ? -10.727 15.409 8.038 1.00 96.88 134 SER A CA 1
ATOM 1082 C C . SER A 1 134 ? -9.546 14.642 7.456 1.00 96.88 134 SER A C 1
ATOM 1084 O O . SER A 1 134 ? -9.444 14.561 6.235 1.00 96.88 134 SER A O 1
ATOM 1086 N N . GLN A 1 135 ? -8.680 14.078 8.303 1.00 96.81 135 GLN A N 1
ATOM 1087 C CA . GLN A 1 135 ? -7.498 13.351 7.852 1.00 96.81 135 GLN A CA 1
ATOM 1088 C C . GLN A 1 135 ? -7.889 11.968 7.321 1.00 96.81 135 GLN A C 1
ATOM 1090 O O . GLN A 1 135 ? -7.493 11.598 6.219 1.00 96.81 135 GLN A O 1
ATOM 1095 N N . ILE A 1 136 ? -8.745 11.233 8.041 1.00 97.50 136 ILE A N 1
ATOM 1096 C CA . ILE A 1 136 ? -9.252 9.938 7.560 1.00 97.50 136 ILE A CA 1
ATOM 1097 C C . ILE A 1 136 ? -10.018 10.109 6.247 1.00 97.50 136 ILE A C 1
ATOM 1099 O O . ILE A 1 136 ? -9.803 9.351 5.301 1.00 97.50 136 ILE A O 1
ATOM 1103 N N . ARG A 1 137 ? -10.899 11.114 6.159 1.00 97.69 137 ARG A N 1
ATOM 1104 C CA . ARG A 1 137 ? -11.650 11.380 4.928 1.00 97.69 137 ARG A CA 1
ATOM 1105 C C . ARG A 1 137 ? -10.714 11.684 3.760 1.00 97.69 137 ARG A C 1
ATOM 1107 O O . ARG A 1 137 ? -10.933 11.138 2.685 1.00 97.69 137 ARG A O 1
ATOM 1114 N N . ALA A 1 138 ? -9.681 12.500 3.972 1.00 97.56 138 ALA A N 1
ATOM 1115 C CA . ALA A 1 138 ? -8.719 12.840 2.929 1.00 97.56 138 ALA A CA 1
ATOM 1116 C C . ALA A 1 138 ? -7.979 11.601 2.399 1.00 97.56 138 ALA A C 1
ATOM 1118 O O . ALA A 1 138 ? -7.904 11.422 1.185 1.00 97.56 138 ALA A O 1
ATOM 1119 N N . VAL A 1 139 ? -7.507 10.712 3.283 1.00 97.69 139 VAL A N 1
ATOM 1120 C CA . VAL A 1 139 ? -6.865 9.446 2.882 1.00 97.69 139 VAL A CA 1
ATOM 1121 C C . VAL A 1 139 ? -7.841 8.543 2.127 1.00 97.69 139 VAL A C 1
ATOM 1123 O O . VAL A 1 139 ? -7.529 8.072 1.033 1.00 97.69 139 VAL A O 1
ATOM 1126 N N . ARG A 1 140 ? -9.046 8.341 2.674 1.00 97.31 140 ARG A N 1
ATOM 1127 C CA . ARG A 1 140 ? -10.087 7.487 2.083 1.00 97.31 140 ARG A CA 1
ATOM 1128 C C . ARG A 1 140 ? -10.500 7.944 0.687 1.00 97.31 140 ARG A C 1
ATOM 1130 O O . ARG A 1 140 ? -10.663 7.122 -0.213 1.00 97.31 140 ARG A O 1
ATOM 1137 N N . GLU A 1 141 ? -10.700 9.248 0.517 1.00 97.12 141 GLU A N 1
ATOM 1138 C CA . GLU A 1 141 ? -11.115 9.838 -0.754 1.00 97.12 141 GLU A CA 1
ATOM 1139 C C . GLU A 1 141 ? -9.968 9.852 -1.763 1.00 97.12 141 GLU A C 1
ATOM 1141 O O . GLU A 1 141 ? -10.197 9.465 -2.903 1.00 97.12 141 GLU A O 1
ATOM 1146 N N . ASN A 1 142 ? -8.740 10.201 -1.362 1.00 96.81 142 ASN A N 1
ATOM 1147 C CA . ASN A 1 142 ? -7.560 10.134 -2.235 1.00 96.81 142 ASN A CA 1
ATOM 1148 C C . ASN A 1 142 ? -7.289 8.711 -2.744 1.00 96.81 142 ASN A C 1
ATOM 1150 O O . ASN A 1 142 ? -6.931 8.522 -3.908 1.00 96.81 142 ASN A O 1
ATOM 1154 N N . GLY A 1 143 ? -7.480 7.716 -1.877 1.00 95.81 143 GLY A N 1
ATOM 1155 C CA . GLY A 1 143 ? -7.340 6.311 -2.228 1.00 95.81 143 GLY A CA 1
ATOM 1156 C C . GLY A 1 143 ? -8.411 5.807 -3.192 1.00 95.81 143 GLY A C 1
ATOM 1157 O O . GLY A 1 143 ? -8.225 4.739 -3.748 1.00 95.81 143 GLY A O 1
ATOM 1158 N N . ASN A 1 144 ? -9.520 6.526 -3.409 1.00 97.25 144 ASN A N 1
ATOM 1159 C CA . ASN A 1 144 ? -10.607 6.069 -4.275 1.00 97.25 144 ASN A CA 1
ATOM 1160 C C . ASN A 1 144 ? -10.298 6.311 -5.766 1.00 97.25 144 ASN A C 1
ATOM 1162 O O . ASN A 1 144 ? -10.422 7.432 -6.274 1.00 97.25 144 ASN A O 1
ATOM 1166 N N . SER A 1 145 ? -9.936 5.248 -6.485 1.00 97.38 145 SER A N 1
ATOM 1167 C CA . SER A 1 145 ? -9.593 5.295 -7.910 1.00 97.38 145 SER A CA 1
ATOM 1168 C C . SER A 1 145 ? -10.768 5.534 -8.853 1.00 97.38 145 SER A C 1
ATOM 1170 O O . SER A 1 145 ? -10.531 6.043 -9.949 1.00 97.38 145 SER A O 1
ATOM 1172 N N . ASP A 1 146 ? -12.018 5.282 -8.448 1.00 96.19 146 ASP A N 1
ATOM 1173 C CA . ASP A 1 146 ? -13.179 5.588 -9.296 1.00 96.19 146 ASP A CA 1
ATOM 1174 C C . ASP A 1 146 ? -13.236 7.074 -9.658 1.00 96.19 146 ASP A C 1
ATOM 1176 O O . ASP A 1 146 ? -13.648 7.432 -10.769 1.00 96.19 146 ASP A O 1
ATOM 1180 N N . VAL A 1 147 ? -12.770 7.912 -8.726 1.00 94.56 147 VAL A N 1
ATOM 1181 C CA . VAL A 1 147 ? -12.704 9.369 -8.844 1.00 94.56 147 VAL A CA 1
ATOM 1182 C C . VAL A 1 147 ? -11.303 9.840 -9.242 1.00 94.56 147 VAL A C 1
ATOM 1184 O O . VAL A 1 147 ? -11.182 10.683 -10.126 1.00 94.56 147 VAL A O 1
ATOM 1187 N N . ASN A 1 148 ? -10.246 9.303 -8.619 1.00 94.75 148 ASN A N 1
ATOM 1188 C CA . ASN A 1 148 ? -8.896 9.875 -8.721 1.00 94.75 148 ASN A CA 1
ATOM 1189 C C . ASN A 1 148 ? -7.946 9.142 -9.679 1.00 94.75 148 ASN A C 1
ATOM 1191 O O . ASN A 1 148 ? -6.823 9.603 -9.855 1.00 94.75 148 ASN A O 1
ATOM 1195 N N . LEU A 1 149 ? -8.350 8.011 -10.276 1.00 95.25 149 LEU A N 1
ATOM 1196 C CA . LEU A 1 149 ? -7.466 7.162 -11.097 1.00 95.25 149 LEU A CA 1
ATOM 1197 C C . LEU A 1 149 ? -6.157 6.809 -10.364 1.00 95.25 149 LEU A C 1
ATOM 1199 O O . LEU A 1 149 ? -5.056 6.898 -10.912 1.00 95.25 149 LEU A O 1
ATOM 1203 N N . ASN A 1 150 ? -6.298 6.463 -9.084 1.00 94.12 150 ASN A N 1
ATOM 1204 C CA . ASN A 1 150 ? -5.204 6.398 -8.124 1.00 94.12 150 ASN A CA 1
ATOM 1205 C C . ASN A 1 150 ? -4.959 4.989 -7.574 1.00 94.12 150 ASN A C 1
ATOM 1207 O O . ASN A 1 150 ? -4.529 4.845 -6.431 1.00 94.12 150 ASN A O 1
ATOM 1211 N N . GLN A 1 151 ? -5.280 3.963 -8.366 1.00 97.62 151 GLN A N 1
ATOM 1212 C CA . GLN A 1 151 ? -5.181 2.577 -7.933 1.00 97.62 151 GLN A CA 1
ATOM 1213 C C . GLN A 1 151 ? -3.707 2.156 -7.817 1.00 97.62 151 GLN A C 1
ATOM 1215 O O . GLN A 1 151 ? -3.148 2.199 -6.725 1.00 97.62 151 GLN A O 1
ATOM 1220 N N . ILE A 1 152 ? -3.058 1.787 -8.923 1.00 98.19 152 ILE A N 1
ATOM 1221 C CA . ILE A 1 152 ? -1.699 1.225 -8.923 1.00 98.19 152 ILE A CA 1
ATOM 1222 C C . ILE A 1 152 ? -0.687 2.265 -8.418 1.00 98.19 152 ILE A C 1
ATOM 1224 O O . ILE A 1 152 ? -0.729 3.430 -8.817 1.00 98.19 152 ILE A O 1
ATOM 1228 N N . LYS A 1 153 ? 0.235 1.843 -7.540 1.00 97.81 153 LYS A N 1
ATOM 1229 C CA . LYS A 1 153 ? 1.274 2.711 -6.948 1.00 97.81 153 LYS A CA 1
ATOM 1230 C C . LYS A 1 153 ? 2.705 2.262 -7.174 1.00 97.81 153 LYS A C 1
ATOM 1232 O O . LYS A 1 153 ? 3.607 3.082 -7.042 1.00 97.81 153 LYS A O 1
ATOM 1237 N N . HIS A 1 154 ? 2.910 1.002 -7.530 1.00 97.88 154 HIS A N 1
ATOM 1238 C CA . HIS A 1 154 ? 4.242 0.445 -7.681 1.00 97.88 154 HIS A CA 1
ATOM 1239 C C . HIS A 1 154 ? 4.279 -0.573 -8.821 1.00 97.88 154 HIS A C 1
ATOM 1241 O O . HIS A 1 154 ? 3.308 -1.293 -9.066 1.00 97.88 154 HIS A O 1
ATOM 1247 N N . VAL A 1 155 ? 5.415 -0.617 -9.513 1.00 98.44 155 VAL A N 1
ATOM 1248 C CA . VAL A 1 155 ? 5.749 -1.656 -10.483 1.00 98.44 155 VAL A CA 1
ATOM 1249 C C . VAL A 1 155 ? 7.047 -2.294 -10.021 1.00 98.44 155 VAL A C 1
ATOM 1251 O O . VAL A 1 155 ? 8.101 -1.668 -10.046 1.00 98.44 155 VAL A O 1
ATOM 1254 N N . TYR A 1 156 ? 6.967 -3.558 -9.632 1.00 98.06 156 TYR A N 1
ATOM 1255 C CA . TYR A 1 156 ? 8.115 -4.329 -9.198 1.00 98.06 156 TYR A CA 1
ATOM 1256 C C . TYR A 1 156 ? 8.949 -4.785 -10.400 1.00 98.06 156 TYR A C 1
ATOM 1258 O O . TYR A 1 156 ? 8.431 -5.394 -11.343 1.00 98.06 156 TYR A O 1
ATOM 1266 N N . ILE A 1 157 ? 10.254 -4.524 -10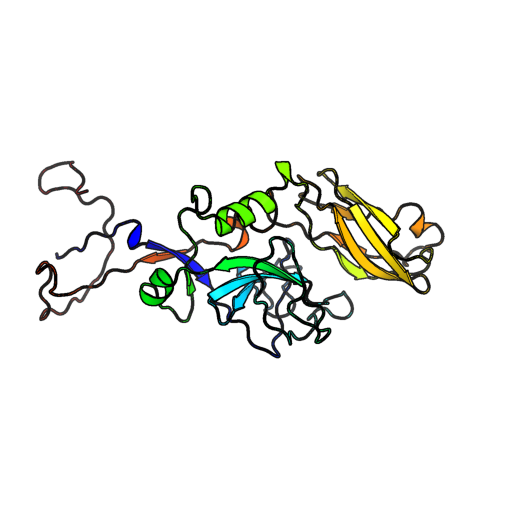.356 1.00 98.12 157 ILE A N 1
ATOM 1267 C CA . ILE A 1 157 ? 11.203 -4.950 -11.388 1.00 98.12 157 ILE A CA 1
ATOM 1268 C C . ILE A 1 157 ? 11.807 -6.294 -10.974 1.00 98.12 157 ILE A C 1
ATOM 1270 O O . ILE A 1 157 ? 12.789 -6.365 -10.234 1.00 98.12 157 ILE A O 1
ATOM 1274 N N . GLU A 1 158 ? 11.249 -7.387 -11.488 1.00 97.19 158 GLU A N 1
ATOM 1275 C CA . GLU A 1 158 ? 11.846 -8.711 -11.292 1.00 97.19 158 GLU A CA 1
ATOM 1276 C C . GLU A 1 158 ? 13.059 -8.908 -12.204 1.00 97.19 158 GLU A C 1
ATOM 1278 O O . GLU A 1 158 ? 14.049 -9.516 -11.816 1.00 97.19 158 GLU A O 1
ATOM 1283 N N . LYS A 1 159 ? 13.007 -8.369 -13.425 1.00 97.12 159 LYS A N 1
ATOM 1284 C CA . LYS A 1 159 ? 14.137 -8.388 -14.359 1.00 97.12 159 LYS A CA 1
ATOM 1285 C C . LYS A 1 159 ? 14.110 -7.138 -15.230 1.00 97.12 159 LYS A C 1
ATOM 1287 O O . LYS A 1 159 ? 13.121 -6.912 -15.919 1.00 97.12 159 LYS A O 1
ATOM 1292 N N . GLY A 1 160 ? 15.206 -6.380 -15.271 1.00 96.69 160 GLY A N 1
ATOM 1293 C CA . GLY A 1 160 ? 15.330 -5.182 -16.122 1.00 96.69 160 GLY A CA 1
ATOM 1294 C C . GLY A 1 160 ? 15.536 -5.474 -17.618 1.00 96.69 160 GLY A C 1
ATOM 1295 O O . GLY A 1 160 ? 15.382 -4.589 -18.457 1.00 96.69 160 GLY A O 1
ATOM 1296 N N . GLY A 1 161 ? 15.867 -6.724 -17.962 1.00 96.56 161 GLY A N 1
ATOM 1297 C CA . GLY A 1 161 ? 16.113 -7.170 -19.337 1.00 96.56 161 GLY A CA 1
ATOM 1298 C C . GLY A 1 161 ? 17.354 -6.535 -19.978 1.00 96.56 161 GLY A C 1
ATOM 1299 O O . GLY A 1 161 ? 18.222 -6.024 -19.276 1.00 96.56 161 GLY A O 1
ATOM 1300 N N . SER A 1 162 ? 17.475 -6.618 -21.305 1.00 96.19 162 SER A N 1
ATOM 1301 C CA . SER A 1 162 ? 18.555 -5.969 -22.062 1.00 96.19 162 SER A CA 1
ATOM 1302 C C . SER A 1 162 ? 18.167 -5.686 -23.520 1.00 96.19 162 SER A C 1
ATOM 1304 O O . SER A 1 162 ? 17.294 -6.346 -24.086 1.00 96.19 162 SER A O 1
ATOM 1306 N N . GLY A 1 163 ? 18.833 -4.711 -24.148 1.00 95.44 163 GLY A N 1
ATOM 1307 C CA . GLY A 1 163 ? 18.579 -4.307 -25.540 1.00 95.44 163 GLY A CA 1
ATOM 1308 C C . GLY A 1 163 ? 17.430 -3.307 -25.716 1.00 95.44 163 GLY A C 1
ATOM 1309 O O . GLY A 1 163 ? 16.967 -3.105 -26.836 1.00 95.44 163 GLY A O 1
ATOM 1310 N N . TYR A 1 164 ? 16.968 -2.683 -24.631 1.00 97.06 164 TYR A N 1
ATOM 1311 C CA . TYR A 1 164 ? 15.956 -1.631 -24.676 1.00 97.06 164 TYR A CA 1
ATOM 1312 C C . TYR A 1 164 ? 16.527 -0.315 -25.216 1.00 97.06 164 TYR A C 1
ATOM 1314 O O . TYR A 1 164 ? 17.711 -0.014 -25.060 1.00 97.06 164 TYR A O 1
ATOM 1322 N N . SER A 1 165 ? 15.680 0.491 -25.855 1.00 95.69 165 SER A N 1
ATOM 1323 C CA . SER A 1 165 ? 16.081 1.832 -26.302 1.00 95.69 165 SER A CA 1
ATOM 1324 C C . SER A 1 165 ? 16.355 2.728 -25.091 1.00 95.69 165 SER A C 1
ATOM 1326 O O . SER A 1 165 ? 15.469 2.889 -24.262 1.00 95.69 165 SER A O 1
ATOM 1328 N N . ASN A 1 166 ? 17.558 3.307 -24.994 1.00 95.94 166 ASN A N 1
ATOM 1329 C CA . ASN A 1 166 ? 17.935 4.189 -23.881 1.00 95.94 166 ASN A CA 1
ATOM 1330 C C . ASN A 1 166 ? 17.056 5.446 -23.808 1.00 95.94 166 ASN A C 1
ATOM 1332 O O . ASN A 1 166 ? 16.700 6.028 -24.836 1.00 95.94 166 ASN A O 1
ATOM 1336 N N . GLY A 1 167 ? 16.833 5.923 -22.587 1.00 96.38 167 GLY A N 1
ATOM 1337 C CA . GLY A 1 167 ? 16.089 7.141 -22.296 1.00 96.38 167 GLY A CA 1
ATOM 1338 C C . GLY A 1 167 ? 15.624 7.153 -20.845 1.00 96.38 167 GLY A C 1
ATOM 1339 O O . GLY A 1 167 ? 15.585 6.118 -20.193 1.00 96.38 167 GLY A O 1
ATOM 1340 N N . LEU A 1 168 ? 15.304 8.335 -20.326 1.00 97.62 168 LEU A N 1
ATOM 1341 C CA . LEU A 1 168 ? 14.764 8.502 -18.976 1.00 97.62 168 LEU A CA 1
ATOM 1342 C C . LEU A 1 168 ? 13.347 9.066 -19.070 1.00 97.62 168 LEU A C 1
ATOM 1344 O O . LEU A 1 168 ? 13.058 9.875 -19.956 1.00 97.62 168 LEU A O 1
ATOM 1348 N N . GLY A 1 169 ? 12.472 8.650 -18.162 1.00 96.56 169 GLY A N 1
ATOM 1349 C CA . GLY A 1 169 ? 11.099 9.118 -18.046 1.00 96.56 169 GLY A CA 1
ATOM 1350 C C . GLY A 1 169 ? 10.209 8.719 -19.222 1.00 96.56 169 GLY A C 1
ATOM 1351 O O . GLY A 1 169 ? 9.267 9.446 -19.538 1.00 96.56 169 GLY A O 1
ATOM 1352 N N . GLN A 1 170 ? 10.512 7.608 -19.898 1.00 96.94 170 GLN A N 1
ATOM 1353 C CA . GLN A 1 170 ? 9.795 7.186 -21.100 1.00 96.94 170 GLN A CA 1
ATOM 1354 C C . GLN A 1 170 ? 8.411 6.663 -20.713 1.00 96.94 170 GLN A C 1
ATOM 1356 O O . GLN A 1 170 ? 8.294 5.648 -20.029 1.00 96.94 170 GLN A O 1
ATOM 1361 N N . GLU A 1 171 ? 7.363 7.391 -21.102 1.00 97.56 171 GLU A N 1
ATOM 1362 C CA . GLU A 1 171 ? 5.988 7.072 -20.719 1.00 97.56 171 GLU A CA 1
ATOM 1363 C C . GLU A 1 171 ? 5.445 5.879 -21.512 1.00 97.56 171 GLU A C 1
ATOM 1365 O O . GLU A 1 171 ? 5.557 5.821 -22.738 1.00 97.56 171 GLU A O 1
ATOM 1370 N N . VAL A 1 172 ? 4.855 4.936 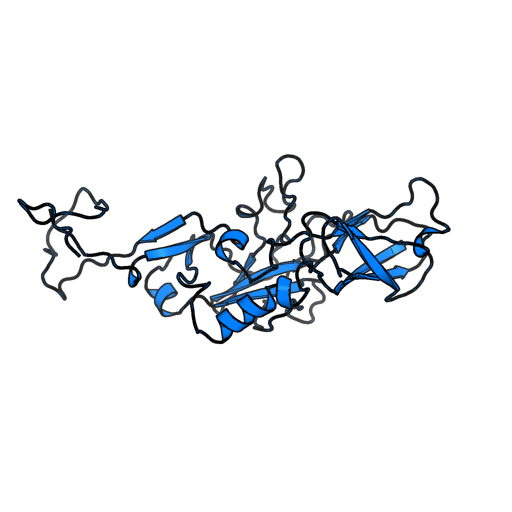-20.786 1.00 97.75 172 VAL A N 1
ATOM 1371 C CA . VAL A 1 172 ? 4.282 3.687 -21.287 1.00 97.75 172 VAL A CA 1
ATOM 1372 C C . VAL A 1 172 ? 2.946 3.414 -20.606 1.00 97.75 172 VAL A C 1
ATOM 1374 O O . VAL A 1 172 ? 2.681 3.894 -19.499 1.00 97.75 172 VAL A O 1
ATOM 1377 N N . ASP A 1 173 ? 2.100 2.628 -21.261 1.00 97.94 173 ASP A N 1
ATOM 1378 C CA . ASP A 1 173 ? 0.807 2.235 -20.712 1.00 97.94 173 ASP A CA 1
ATOM 1379 C C . ASP A 1 173 ? 0.940 0.999 -19.813 1.00 97.94 173 ASP A C 1
ATOM 1381 O O . ASP A 1 173 ? 1.761 0.111 -20.047 1.00 97.94 173 ASP A O 1
ATOM 1385 N N . ILE A 1 174 ? 0.099 0.927 -18.780 1.00 98.44 174 ILE A N 1
ATOM 1386 C CA . ILE A 1 174 ? -0.161 -0.318 -18.056 1.00 98.44 174 ILE A CA 1
ATOM 1387 C C . ILE A 1 174 ? -1.485 -0.870 -18.586 1.00 98.44 174 ILE A C 1
ATOM 1389 O O . ILE A 1 174 ? -2.563 -0.318 -18.340 1.00 98.44 174 ILE A O 1
ATOM 1393 N N . VAL A 1 175 ? -1.393 -1.962 -19.340 1.00 97.88 175 VAL A N 1
ATOM 1394 C CA . VAL A 1 175 ? -2.530 -2.619 -19.991 1.00 97.88 175 VAL A CA 1
ATOM 1395 C C . VAL A 1 175 ? -3.036 -3.779 -19.140 1.00 97.88 175 VAL A C 1
ATOM 1397 O O . VAL A 1 175 ? -2.261 -4.463 -18.478 1.00 97.88 175 VAL A O 1
ATOM 1400 N N . GLY A 1 176 ? -4.344 -4.005 -19.140 1.00 97.00 176 GLY A N 1
ATOM 1401 C CA . GLY A 1 176 ? -5.002 -4.999 -18.298 1.00 97.00 176 GLY A CA 1
ATOM 1402 C C . GLY A 1 176 ? -6.514 -4.946 -18.483 1.00 97.00 176 GLY A C 1
ATOM 1403 O O . GLY A 1 176 ? -6.992 -4.580 -19.556 1.00 97.00 176 GLY A O 1
ATOM 1404 N N . ASP A 1 177 ? -7.254 -5.291 -17.437 1.00 97.62 177 ASP A N 1
ATOM 1405 C CA . ASP A 1 177 ? -8.715 -5.160 -17.367 1.00 97.62 177 ASP A CA 1
ATOM 1406 C C . ASP A 1 177 ? -9.194 -3.787 -16.864 1.00 97.62 177 ASP A C 1
ATOM 1408 O O . ASP A 1 177 ? -10.362 -3.434 -17.039 1.00 97.62 177 ASP A O 1
ATOM 1412 N N . GLY A 1 178 ? -8.293 -3.002 -16.276 1.00 97.31 178 GLY A N 1
ATOM 1413 C CA . GLY A 1 178 ? -8.552 -1.626 -15.874 1.00 97.31 178 GLY A CA 1
ATOM 1414 C C . GLY A 1 178 ? -8.352 -0.599 -16.991 1.00 97.31 178 GLY A C 1
ATOM 1415 O O . GLY A 1 178 ? -8.170 -0.913 -18.168 1.00 97.31 178 GLY A O 1
ATOM 1416 N N . SER A 1 179 ? -8.386 0.678 -16.610 1.00 97.88 179 SER A N 1
ATOM 1417 C CA . SER A 1 179 ? -8.184 1.796 -17.536 1.00 97.88 179 SER A CA 1
ATOM 1418 C C . SER A 1 179 ? -7.365 2.934 -16.934 1.00 97.88 179 SER A C 1
ATOM 1420 O O . SER A 1 179 ? -7.462 3.240 -15.743 1.00 97.88 179 SER A O 1
ATOM 1422 N N . GLY A 1 180 ? -6.594 3.606 -17.791 1.00 97.12 180 GLY A N 1
ATOM 1423 C CA . GLY A 1 180 ? -5.935 4.875 -17.486 1.00 97.12 180 GLY A CA 1
ATOM 1424 C C . GLY A 1 180 ? -4.610 4.782 -16.731 1.00 97.12 180 GLY A C 1
ATOM 1425 O O . GLY A 1 180 ? -4.048 5.833 -16.441 1.00 97.12 180 GLY A O 1
ATOM 1426 N N . ALA A 1 181 ? -4.094 3.586 -16.423 1.00 98.31 181 ALA A N 1
ATOM 1427 C CA . ALA A 1 181 ? -2.807 3.464 -15.745 1.00 98.31 181 ALA A CA 1
ATOM 1428 C C . ALA A 1 181 ? -1.625 3.636 -16.711 1.00 98.31 181 ALA A C 1
ATOM 1430 O O . ALA A 1 181 ? -1.622 3.120 -17.831 1.00 98.31 181 ALA A O 1
ATOM 1431 N N . LYS A 1 182 ? -0.607 4.365 -16.251 1.00 98.06 182 LYS A N 1
ATOM 1432 C CA . LYS A 1 182 ? 0.611 4.707 -16.994 1.00 98.06 182 LYS A CA 1
ATOM 1433 C C . LYS A 1 182 ? 1.826 4.639 -16.079 1.00 98.06 182 LYS A C 1
ATOM 1435 O O . LYS A 1 182 ? 1.742 4.958 -14.891 1.00 98.06 182 LYS A O 1
ATOM 1440 N N . ALA A 1 183 ? 2.975 4.299 -16.644 1.00 98.12 183 ALA A N 1
ATOM 1441 C CA . ALA A 1 183 ? 4.262 4.310 -15.959 1.00 98.12 183 ALA A CA 1
ATOM 1442 C C . ALA A 1 183 ? 5.305 5.077 -16.774 1.00 98.12 183 ALA A C 1
ATOM 1444 O O . ALA A 1 183 ? 5.151 5.288 -17.973 1.00 98.12 183 ALA A O 1
ATOM 1445 N N . ARG A 1 184 ? 6.363 5.519 -16.106 1.00 98.12 184 ARG A N 1
ATOM 1446 C CA . ARG A 1 184 ? 7.567 6.078 -16.713 1.00 98.12 184 ARG A CA 1
ATOM 1447 C C . ARG A 1 184 ? 8.710 5.121 -16.457 1.00 98.12 184 ARG A C 1
ATOM 1449 O O . ARG A 1 184 ? 8.901 4.700 -15.321 1.00 98.12 184 ARG A O 1
ATOM 1456 N N . VAL A 1 185 ? 9.430 4.783 -17.514 1.00 98.19 185 VAL A N 1
ATOM 1457 C CA . VAL A 1 185 ? 10.524 3.817 -17.489 1.00 98.19 185 VAL A CA 1
ATOM 1458 C C . VAL A 1 185 ? 11.837 4.540 -17.752 1.00 98.19 185 VAL A C 1
ATOM 1460 O O . VAL A 1 185 ? 11.938 5.318 -18.706 1.00 98.19 185 VAL A O 1
ATOM 1463 N N . ASP A 1 186 ? 12.838 4.236 -16.933 1.00 98.00 186 ASP A N 1
ATOM 1464 C CA . ASP A 1 186 ? 14.219 4.646 -17.153 1.00 98.00 186 ASP A CA 1
ATOM 1465 C C . ASP A 1 186 ? 15.022 3.469 -17.704 1.00 98.00 186 ASP A C 1
ATOM 1467 O O . ASP A 1 186 ? 15.054 2.380 -17.125 1.00 98.00 186 ASP A O 1
ATOM 1471 N N . VAL A 1 187 ? 15.687 3.700 -18.833 1.00 97.94 187 VAL A N 1
ATOM 1472 C CA . VAL A 1 187 ? 16.534 2.736 -19.530 1.00 97.94 187 VAL A CA 1
ATOM 1473 C C . VAL A 1 187 ? 17.953 3.279 -19.618 1.00 97.94 187 VAL A C 1
ATOM 1475 O O . VAL A 1 187 ? 18.222 4.274 -20.301 1.00 97.94 187 VAL A O 1
ATOM 1478 N N . VAL A 1 188 ? 18.883 2.576 -18.974 1.00 97.75 188 VAL A N 1
ATOM 1479 C CA . VAL A 1 188 ? 20.309 2.910 -18.954 1.00 97.75 188 VAL A CA 1
ATOM 1480 C C . VAL A 1 188 ? 21.110 1.719 -19.464 1.00 97.75 188 VAL A C 1
ATOM 1482 O O . VAL A 1 188 ? 20.961 0.596 -18.987 1.00 97.75 188 VAL A O 1
ATOM 1485 N N . ASN A 1 189 ? 21.983 1.959 -20.445 1.00 96.06 189 ASN A N 1
ATOM 1486 C CA . ASN A 1 189 ? 22.799 0.927 -21.098 1.00 96.06 189 ASN A CA 1
ATOM 1487 C C . ASN A 1 189 ? 21.977 -0.260 -21.639 1.00 96.06 189 ASN A C 1
ATOM 1489 O O . ASN A 1 189 ? 22.436 -1.400 -21.648 1.00 96.06 189 ASN A O 1
ATOM 1493 N N . GLY A 1 190 ? 20.761 0.020 -22.107 1.00 95.31 190 GLY A N 1
ATOM 1494 C CA . GLY A 1 190 ? 19.838 -0.961 -22.665 1.00 95.31 190 GLY A CA 1
ATOM 1495 C C . GLY A 1 190 ? 19.087 -1.810 -21.641 1.00 95.31 190 GLY A C 1
ATOM 1496 O O . GLY A 1 190 ? 18.372 -2.721 -22.056 1.00 95.31 190 GLY A O 1
ATOM 1497 N N . THR A 1 191 ? 19.217 -1.525 -20.346 1.00 97.12 191 THR A N 1
ATOM 1498 C CA . THR A 1 191 ? 18.526 -2.220 -19.252 1.00 97.12 191 THR A CA 1
ATOM 1499 C C . THR A 1 191 ? 17.543 -1.272 -18.577 1.00 97.12 191 THR A C 1
ATOM 1501 O O . THR A 1 191 ? 17.873 -0.109 -18.349 1.00 97.12 191 THR A O 1
ATOM 1504 N N . ILE A 1 192 ? 16.350 -1.761 -18.235 1.00 97.81 192 ILE A N 1
ATOM 1505 C CA . ILE A 1 192 ? 15.388 -1.002 -17.429 1.00 97.81 192 ILE A CA 1
ATOM 1506 C C . ILE A 1 192 ? 15.896 -0.932 -15.988 1.00 97.81 192 ILE A C 1
ATOM 1508 O O . ILE A 1 192 ? 16.100 -1.972 -15.360 1.00 97.81 192 ILE A O 1
ATOM 1512 N N . THR A 1 193 ? 16.112 0.282 -15.485 1.00 97.12 193 THR A N 1
ATOM 1513 C CA . THR A 1 193 ? 16.684 0.534 -14.154 1.00 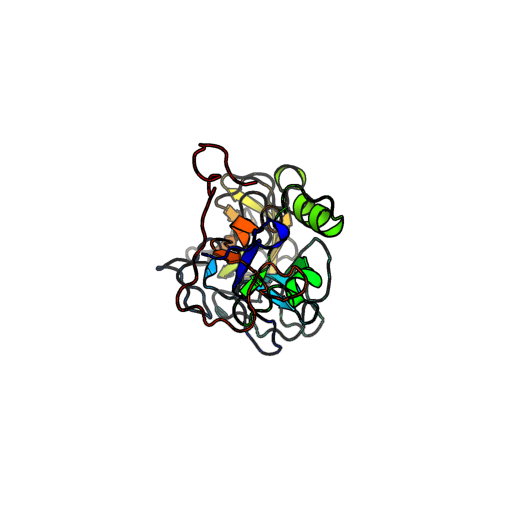97.12 193 THR A CA 1
ATOM 1514 C C . THR A 1 193 ? 15.688 1.100 -13.154 1.00 97.12 193 THR A C 1
ATOM 1516 O O . THR A 1 193 ? 15.879 0.889 -11.963 1.00 97.12 193 THR A O 1
ATOM 1519 N N . ASP A 1 194 ? 14.652 1.800 -13.618 1.00 97.31 194 ASP A N 1
ATOM 1520 C CA . ASP A 1 194 ? 13.584 2.324 -12.763 1.00 97.31 194 ASP A CA 1
ATOM 1521 C C . ASP A 1 194 ? 12.237 2.302 -13.490 1.00 97.31 194 ASP A C 1
ATOM 1523 O O . ASP A 1 194 ? 12.177 2.423 -14.721 1.00 97.31 194 ASP A O 1
ATOM 1527 N N . VAL A 1 195 ? 11.160 2.137 -12.720 1.00 97.94 195 VAL A N 1
ATOM 1528 C CA . VAL A 1 195 ? 9.786 2.252 -13.206 1.00 97.94 195 VAL A CA 1
ATOM 1529 C C . VAL A 1 195 ? 8.942 2.984 -12.170 1.00 97.94 195 VAL A C 1
ATOM 1531 O O . VAL A 1 195 ? 8.592 2.438 -11.127 1.00 97.94 195 VAL A O 1
ATOM 1534 N N . THR A 1 196 ? 8.531 4.203 -12.504 1.00 97.00 196 THR A N 1
ATOM 1535 C CA . THR A 1 196 ? 7.685 5.033 -11.643 1.00 97.00 196 THR A CA 1
ATOM 1536 C C . THR A 1 196 ? 6.268 5.120 -12.209 1.00 97.00 196 THR A C 1
ATOM 1538 O O . THR A 1 196 ? 6.069 5.494 -13.366 1.00 97.00 196 THR A O 1
ATOM 1541 N N . VAL A 1 197 ? 5.247 4.820 -11.402 1.00 97.94 197 VAL A N 1
ATOM 1542 C CA . VAL A 1 197 ? 3.841 4.972 -11.815 1.00 97.94 197 VAL A CA 1
ATOM 1543 C C . VAL A 1 197 ? 3.498 6.458 -11.941 1.00 97.94 197 VAL A C 1
ATOM 1545 O O . VAL A 1 197 ? 3.641 7.219 -10.989 1.00 97.94 197 VAL A O 1
ATOM 1548 N N . SER A 1 198 ? 3.037 6.876 -13.121 1.00 96.44 198 SER A N 1
ATOM 1549 C CA . SER A 1 198 ? 2.656 8.269 -13.404 1.00 96.44 198 SER A CA 1
ATOM 1550 C C . SER A 1 198 ? 1.145 8.496 -13.336 1.00 96.44 198 SER A C 1
ATOM 1552 O O . SER A 1 198 ? 0.702 9.601 -13.030 1.00 96.44 198 SER A O 1
ATOM 1554 N N . SER A 1 199 ? 0.350 7.448 -13.568 1.00 96.94 199 SER A N 1
ATOM 1555 C CA . SER A 1 199 ? -1.085 7.409 -13.287 1.00 96.94 199 SER A CA 1
ATOM 1556 C C . SER A 1 199 ? -1.467 6.003 -12.836 1.00 96.94 199 SER A C 1
ATOM 1558 O O . SER A 1 199 ? -1.100 5.029 -13.491 1.00 96.94 199 SER A O 1
ATOM 1560 N N . GLY A 1 200 ? -2.184 5.887 -11.717 1.00 97.00 200 GLY A N 1
ATOM 1561 C CA . GLY A 1 200 ? -2.536 4.590 -11.134 1.00 97.00 200 GLY A CA 1
ATOM 1562 C C . GLY A 1 200 ? -3.717 3.900 -11.816 1.00 97.00 200 GLY A C 1
ATOM 1563 O O . GLY A 1 200 ? -3.932 2.709 -11.598 1.00 97.00 200 GLY A O 1
ATOM 1564 N N . GLY A 1 201 ? -4.480 4.635 -12.630 1.00 98.00 201 GLY A N 1
ATOM 1565 C CA . GLY A 1 201 ? -5.692 4.150 -13.277 1.00 98.00 201 GLY A CA 1
ATOM 1566 C C . GLY A 1 201 ? -6.751 3.648 -12.291 1.00 98.00 201 GLY A C 1
ATOM 1567 O O . GLY A 1 201 ? -6.733 3.981 -11.102 1.00 98.00 201 GLY A O 1
ATOM 1568 N N . LYS A 1 202 ? -7.706 2.870 -12.805 1.00 98.00 202 LYS A N 1
ATOM 1569 C CA . LYS A 1 202 ? -8.772 2.240 -12.016 1.00 98.00 202 LYS A CA 1
ATOM 1570 C C . LYS A 1 202 ? -9.245 0.917 -12.607 1.00 98.00 202 LYS A C 1
ATOM 1572 O O . LYS A 1 202 ? -9.180 0.729 -13.824 1.00 98.00 202 LYS A O 1
ATOM 1577 N N . GLY A 1 203 ? -9.814 0.069 -11.754 1.00 97.62 203 GLY A N 1
ATOM 1578 C CA . GLY A 1 203 ? -10.462 -1.184 -12.138 1.00 97.62 203 GLY A CA 1
ATOM 1579 C C . GLY A 1 203 ? -9.507 -2.305 -12.551 1.00 97.62 203 GLY A C 1
ATOM 1580 O O . GLY A 1 203 ? -9.955 -3.249 -13.185 1.00 97.62 203 GLY A O 1
ATOM 1581 N N . TYR A 1 204 ? -8.218 -2.204 -12.224 1.00 97.88 204 TYR A N 1
ATOM 1582 C CA . TYR A 1 204 ? -7.239 -3.250 -12.503 1.00 97.88 204 TYR A CA 1
ATOM 1583 C C . TYR A 1 204 ? -7.357 -4.382 -11.477 1.00 97.88 204 TYR A C 1
ATOM 1585 O O . TYR A 1 204 ? -7.280 -4.134 -10.273 1.00 97.88 204 TYR A O 1
ATOM 1593 N N . SER A 1 205 ? -7.506 -5.619 -11.946 1.00 97.00 205 SER A N 1
ATOM 1594 C CA . SER A 1 205 ? -7.250 -6.841 -11.168 1.00 97.00 205 SER A CA 1
ATOM 1595 C C . SER A 1 205 ? -5.978 -7.559 -11.623 1.00 97.00 205 SER A C 1
ATOM 1597 O O . SER A 1 205 ? -5.428 -8.375 -10.890 1.00 97.00 205 SER A O 1
ATOM 1599 N N . TYR A 1 206 ? -5.480 -7.220 -12.812 1.00 96.88 206 TYR A N 1
ATOM 1600 C CA . TYR A 1 206 ? -4.154 -7.574 -13.296 1.00 96.88 206 TYR A CA 1
ATOM 1601 C C . TYR A 1 206 ? -3.656 -6.491 -14.256 1.00 96.88 206 TYR A C 1
ATOM 1603 O O . TYR A 1 206 ? -4.439 -5.759 -14.863 1.00 96.88 206 TYR A O 1
ATOM 1611 N N . GLY A 1 207 ? -2.341 -6.398 -14.434 1.00 96.62 207 GLY A N 1
ATOM 1612 C CA . GLY A 1 207 ? -1.748 -5.446 -15.364 1.00 96.62 207 GLY A CA 1
ATOM 1613 C C . GLY A 1 207 ? -0.397 -5.906 -15.885 1.00 96.62 207 GLY A C 1
ATOM 1614 O O . GLY A 1 207 ? 0.321 -6.654 -15.227 1.00 96.62 207 GLY A O 1
ATOM 1615 N N . VAL A 1 208 ? -0.043 -5.434 -17.074 1.00 97.25 208 VAL A N 1
ATOM 1616 C CA . VAL A 1 208 ? 1.266 -5.614 -17.701 1.00 97.25 208 VAL A CA 1
ATOM 1617 C C . VAL A 1 208 ? 1.731 -4.257 -18.206 1.00 97.25 208 VAL A C 1
ATOM 1619 O O . VAL A 1 208 ? 0.953 -3.503 -18.787 1.00 97.25 208 VAL A O 1
ATOM 1622 N N . VAL A 1 209 ? 3.003 -3.930 -17.988 1.00 97.94 209 VAL A N 1
ATOM 1623 C CA . VAL A 1 209 ? 3.603 -2.729 -18.576 1.00 97.94 209 VAL A CA 1
ATOM 1624 C C . VAL A 1 209 ? 3.836 -2.977 -20.066 1.00 97.94 209 VAL A C 1
ATOM 1626 O O . VAL A 1 209 ? 4.643 -3.836 -20.430 1.00 97.94 209 VAL A O 1
ATOM 1629 N N . ASP A 1 210 ? 3.145 -2.233 -20.926 1.00 96.75 210 ASP A N 1
ATOM 1630 C CA . ASP A 1 210 ? 3.345 -2.304 -22.371 1.00 96.75 210 ASP A CA 1
ATOM 1631 C C . ASP A 1 210 ? 4.538 -1.437 -22.777 1.00 96.75 210 ASP A C 1
ATOM 1633 O O . ASP A 1 210 ? 4.447 -0.221 -22.925 1.00 96.75 210 ASP A O 1
ATOM 1637 N N . LEU A 1 211 ? 5.684 -2.087 -22.968 1.00 95.62 211 LEU A N 1
ATOM 1638 C CA . LEU A 1 211 ? 6.927 -1.416 -23.343 1.00 95.62 211 LEU A CA 1
ATOM 1639 C C . LEU A 1 211 ? 6.940 -0.931 -24.802 1.00 95.62 211 LEU A C 1
ATOM 1641 O O . LEU A 1 211 ? 7.889 -0.246 -25.184 1.00 95.62 211 LEU A O 1
ATOM 1645 N N . GLY A 1 212 ? 5.923 -1.252 -25.613 1.00 91.12 212 GLY A N 1
ATOM 1646 C CA . GLY A 1 212 ? 5.740 -0.713 -26.960 1.00 91.12 212 GLY A CA 1
ATOM 1647 C C . GLY A 1 212 ? 7.030 -0.695 -27.786 1.00 91.12 212 GLY A C 1
ATOM 1648 O O . GLY A 1 212 ? 7.772 -1.671 -27.829 1.00 91.12 212 GLY A O 1
ATOM 1649 N N . LEU A 1 213 ? 7.347 0.450 -28.398 1.00 90.25 213 LEU A N 1
ATOM 1650 C CA . LEU A 1 213 ? 8.537 0.611 -29.245 1.00 90.25 213 LEU A CA 1
ATOM 1651 C C . LEU A 1 213 ? 9.877 0.521 -28.491 1.00 90.25 213 LEU A C 1
ATOM 1653 O O . LEU A 1 213 ? 10.913 0.351 -29.140 1.00 90.25 213 LEU A O 1
ATOM 1657 N N . LEU A 1 214 ? 9.897 0.589 -27.153 1.00 91.88 214 LEU A N 1
ATOM 1658 C CA . LEU A 1 214 ? 11.137 0.448 -26.374 1.00 91.88 214 LEU A CA 1
ATOM 1659 C C . LEU A 1 214 ? 11.789 -0.917 -26.594 1.00 91.88 214 LEU A C 1
ATOM 1661 O O . LEU A 1 214 ? 13.011 -1.036 -26.487 1.00 91.88 214 LEU A O 1
ATOM 1665 N N . ASN A 1 215 ? 10.982 -1.927 -26.930 1.00 90.06 215 ASN A N 1
ATOM 1666 C CA . ASN A 1 215 ? 11.417 -3.302 -27.126 1.00 90.06 215 ASN A CA 1
ATOM 1667 C C . ASN A 1 215 ? 11.962 -3.607 -28.540 1.00 90.06 215 ASN A C 1
ATOM 1669 O O . ASN A 1 215 ? 12.311 -4.756 -28.801 1.00 90.06 215 ASN A O 1
ATOM 1673 N N . SER A 1 216 ? 12.061 -2.615 -29.439 1.00 87.50 216 SER A N 1
ATOM 1674 C CA . SER A 1 216 ? 12.335 -2.827 -30.878 1.00 87.50 216 SER A CA 1
ATOM 1675 C C . SER A 1 216 ? 13.640 -3.578 -31.191 1.00 87.50 216 SER A C 1
ATOM 1677 O O . SER A 1 216 ? 13.771 -4.158 -32.267 1.00 87.50 216 SER A O 1
ATOM 1679 N N . PHE A 1 217 ? 14.606 -3.574 -30.267 1.00 88.19 217 PHE A N 1
ATOM 1680 C CA . PHE A 1 217 ? 15.914 -4.228 -30.418 1.00 88.19 217 PHE A CA 1
ATOM 1681 C C . PHE A 1 217 ? 16.145 -5.361 -29.404 1.00 88.19 217 PHE A C 1
ATOM 1683 O O . PHE A 1 217 ? 17.259 -5.876 -29.285 1.00 88.19 217 PHE A O 1
ATOM 1690 N N . VAL A 1 218 ? 15.107 -5.764 -28.665 1.00 93.31 218 VAL A N 1
ATOM 1691 C CA . VAL A 1 218 ? 15.212 -6.792 -27.624 1.00 93.31 218 VAL A CA 1
ATOM 1692 C C . VAL A 1 218 ? 15.210 -8.176 -28.270 1.00 93.31 218 VAL A C 1
ATOM 1694 O O . VAL A 1 218 ? 14.234 -8.602 -28.886 1.00 93.31 218 VAL A O 1
ATOM 1697 N N . GLY A 1 219 ? 16.322 -8.897 -28.120 1.00 89.94 219 GLY A N 1
ATOM 1698 C CA . GLY A 1 219 ? 16.440 -10.285 -28.564 1.00 89.94 219 GLY A CA 1
ATOM 1699 C C . GLY A 1 219 ? 15.586 -11.251 -27.733 1.00 89.94 219 GLY A C 1
ATOM 1700 O O . GLY A 1 219 ? 15.279 -10.995 -26.566 1.00 89.94 219 GLY A O 1
ATOM 1701 N N . ALA A 1 220 ? 15.249 -12.404 -28.316 1.00 87.94 220 ALA A N 1
ATOM 1702 C CA . ALA A 1 220 ? 14.518 -13.458 -27.616 1.00 87.94 220 ALA A CA 1
ATOM 1703 C C . ALA A 1 220 ? 15.242 -13.867 -26.314 1.00 87.94 220 ALA A C 1
ATOM 1705 O O . ALA A 1 220 ? 16.436 -14.161 -26.326 1.00 87.94 220 ALA A O 1
ATOM 1706 N N . GLY A 1 221 ? 14.520 -13.871 -25.187 1.00 88.50 221 GLY A N 1
ATOM 1707 C CA . GLY A 1 221 ? 15.053 -14.206 -23.853 1.00 88.50 221 GLY A CA 1
ATOM 1708 C C . GLY A 1 221 ? 15.591 -13.020 -23.032 1.00 88.50 221 GLY A C 1
ATOM 1709 O O . GLY A 1 221 ? 15.786 -13.151 -21.818 1.00 88.50 221 GLY A O 1
ATOM 1710 N N . ASN A 1 222 ? 15.746 -11.844 -23.647 1.00 94.69 222 ASN A N 1
ATOM 1711 C CA . ASN A 1 222 ? 16.233 -10.628 -22.981 1.00 94.69 222 ASN A CA 1
ATOM 1712 C C . ASN A 1 222 ? 15.113 -9.714 -22.464 1.00 94.69 222 ASN A C 1
ATOM 1714 O O . ASN A 1 222 ? 15.391 -8.625 -21.966 1.00 94.69 222 ASN A O 1
ATOM 1718 N N . HIS A 1 223 ? 13.857 -10.156 -22.547 1.00 95.31 223 HIS A N 1
ATOM 1719 C CA . HIS A 1 223 ? 12.715 -9.383 -22.073 1.00 95.31 223 HIS A CA 1
ATOM 1720 C C . HIS A 1 223 ? 12.811 -9.091 -20.571 1.00 95.31 223 HIS A C 1
ATOM 1722 O O . HIS A 1 223 ? 13.188 -9.951 -19.765 1.00 95.31 223 HIS A O 1
ATOM 1728 N N . ALA A 1 224 ? 12.455 -7.860 -20.223 1.00 97.19 224 ALA A N 1
ATOM 1729 C CA . ALA A 1 224 ? 12.186 -7.430 -18.869 1.00 97.19 224 ALA A CA 1
ATOM 1730 C C . ALA A 1 224 ? 10.929 -8.120 -18.328 1.00 97.19 224 ALA A C 1
ATOM 1732 O O . ALA A 1 224 ? 10.023 -8.490 -19.079 1.00 97.19 224 ALA A O 1
ATOM 1733 N N . LYS A 1 225 ? 10.878 -8.264 -17.007 1.00 96.88 225 LYS A N 1
ATOM 1734 C CA . LYS A 1 225 ? 9.719 -8.745 -16.263 1.00 96.88 225 LYS A CA 1
ATOM 1735 C C . LYS A 1 225 ? 9.368 -7.677 -15.235 1.00 96.88 225 LYS A C 1
ATOM 1737 O O . LYS A 1 225 ? 10.040 -7.544 -14.214 1.00 96.88 225 LYS A O 1
ATOM 1742 N N . LEU A 1 226 ? 8.366 -6.879 -15.588 1.00 98.12 226 LEU A N 1
ATOM 1743 C CA . LEU A 1 226 ? 7.841 -5.771 -14.798 1.00 98.12 226 LEU A CA 1
ATOM 1744 C C . LEU A 1 226 ? 6.455 -6.168 -14.300 1.00 98.12 226 LEU A C 1
ATOM 1746 O O . LEU A 1 226 ? 5.610 -6.560 -15.105 1.00 98.12 226 LEU A O 1
ATOM 1750 N N . ILE A 1 227 ? 6.235 -6.087 -12.993 1.00 97.88 227 ILE A N 1
ATOM 1751 C CA . ILE A 1 227 ? 5.016 -6.566 -12.341 1.00 97.88 227 ILE A CA 1
ATOM 1752 C C . ILE A 1 227 ? 4.330 -5.374 -11.671 1.00 97.88 227 ILE A C 1
ATOM 1754 O O . ILE A 1 227 ? 4.762 -4.962 -10.594 1.00 97.88 227 ILE A O 1
ATOM 1758 N N . PRO A 1 228 ? 3.283 -4.793 -12.281 1.00 98.12 228 PRO A N 1
ATOM 1759 C CA . PRO A 1 228 ? 2.400 -3.869 -11.582 1.00 98.12 228 PRO A CA 1
ATOM 1760 C C . PRO A 1 228 ? 1.819 -4.546 -10.341 1.00 98.12 228 PRO A C 1
ATOM 1762 O O . PRO A 1 228 ? 1.234 -5.621 -10.446 1.00 98.12 228 PRO A O 1
ATOM 1765 N N . ILE A 1 229 ? 1.993 -3.925 -9.178 1.00 97.81 229 ILE A N 1
ATOM 1766 C CA . ILE A 1 229 ? 1.421 -4.430 -7.932 1.00 97.81 229 ILE A CA 1
ATOM 1767 C C . ILE A 1 229 ? -0.027 -3.966 -7.843 1.00 97.81 229 ILE A C 1
ATOM 1769 O O . ILE A 1 229 ? -0.298 -2.763 -7.934 1.00 97.81 229 ILE A O 1
ATOM 1773 N N . ILE A 1 230 ? -0.952 -4.911 -7.675 1.00 97.56 230 ILE A N 1
ATOM 1774 C CA . ILE A 1 230 ? -2.381 -4.618 -7.651 1.00 97.56 230 ILE A CA 1
ATOM 1775 C C . ILE A 1 230 ? -2.790 -4.338 -6.200 1.00 97.56 230 ILE A C 1
ATOM 1777 O O . ILE A 1 230 ? -2.724 -5.222 -5.357 1.00 97.56 230 ILE A O 1
ATOM 1781 N N . PRO A 1 231 ? -3.192 -3.108 -5.855 1.00 95.56 231 PRO A N 1
ATOM 1782 C CA . PRO A 1 231 ? -3.616 -2.760 -4.497 1.00 95.56 231 PRO A CA 1
ATOM 1783 C C . PRO A 1 231 ? -5.062 -3.241 -4.245 1.00 95.56 231 PRO A C 1
ATOM 1785 O O . PRO A 1 231 ? -5.683 -3.829 -5.137 1.00 95.56 231 PRO A O 1
ATOM 1788 N N . PRO A 1 232 ? -5.681 -2.931 -3.085 1.00 94.56 232 PRO A N 1
ATOM 1789 C CA . PRO A 1 232 ? -7.122 -3.116 -2.919 1.00 94.56 232 PRO A CA 1
ATOM 1790 C C . PRO A 1 232 ? -7.912 -2.452 -4.058 1.00 94.56 232 PRO A C 1
ATOM 1792 O O . PRO A 1 232 ? -7.467 -1.450 -4.614 1.00 94.56 232 PRO A O 1
ATOM 1795 N N . ALA A 1 233 ? -9.098 -2.976 -4.384 1.00 92.88 233 ALA A N 1
ATOM 1796 C CA . ALA A 1 233 ? -9.837 -2.647 -5.613 1.00 92.88 233 ALA A CA 1
ATOM 1797 C C . ALA A 1 233 ? -9.974 -1.142 -5.918 1.00 92.88 233 ALA A C 1
ATOM 1799 O O . ALA A 1 233 ? -9.857 -0.731 -7.069 1.00 92.88 233 ALA A O 1
ATOM 1800 N N . LEU A 1 234 ? -10.201 -0.313 -4.895 1.00 96.38 234 LEU A N 1
ATOM 1801 C CA . LEU A 1 234 ? -10.277 1.136 -5.076 1.00 96.38 234 LEU A CA 1
ATOM 1802 C C . LEU A 1 234 ? -8.913 1.827 -4.988 1.00 96.38 234 LEU A C 1
ATOM 1804 O O . LEU A 1 234 ? -8.764 2.865 -5.613 1.00 96.38 234 LEU A O 1
ATOM 1808 N N . GLY A 1 235 ? -7.924 1.253 -4.310 1.00 97.06 235 GLY A N 1
ATOM 1809 C CA . GLY A 1 235 ? -6.605 1.832 -4.058 1.00 97.06 235 GLY A CA 1
ATOM 1810 C C . GLY A 1 235 ? -6.267 1.866 -2.565 1.00 97.06 235 GLY A C 1
ATOM 1811 O O . GLY A 1 235 ? -7.137 1.710 -1.702 1.00 97.06 235 GLY A O 1
ATOM 1812 N N . HIS A 1 236 ? -4.985 2.069 -2.256 1.00 97.81 236 HIS A N 1
ATOM 1813 C CA . HIS A 1 236 ? -4.494 2.138 -0.876 1.00 97.81 236 HIS A CA 1
ATOM 1814 C C . HIS A 1 236 ? -5.181 3.256 -0.078 1.00 97.81 236 HIS A C 1
ATOM 1816 O O . HIS A 1 236 ? -5.264 4.399 -0.535 1.00 97.81 236 HIS A O 1
ATOM 1822 N N . GLY A 1 237 ? -5.641 2.941 1.129 1.00 96.69 237 GLY A N 1
ATOM 1823 C CA . GLY A 1 237 ? -6.354 3.848 2.025 1.00 96.69 237 GLY A CA 1
ATOM 1824 C C . GLY A 1 237 ? -7.855 3.962 1.756 1.00 96.69 237 GLY A C 1
ATOM 1825 O O . GLY A 1 237 ? -8.577 4.475 2.606 1.00 96.69 237 GLY A O 1
ATOM 1826 N N . SER A 1 238 ? -8.384 3.466 0.634 1.00 97.25 238 SER A N 1
ATOM 1827 C CA . SER A 1 238 ? -9.829 3.564 0.376 1.00 97.25 238 SER A CA 1
ATOM 1828 C C . SER A 1 238 ? -10.647 2.657 1.307 1.00 97.25 238 SER A C 1
ATOM 1830 O O . SER A 1 238 ? -11.625 3.096 1.914 1.00 97.25 238 SER A O 1
ATOM 1832 N N . ASP A 1 239 ? -10.190 1.418 1.501 1.00 96.75 239 ASP A N 1
ATOM 1833 C CA . ASP A 1 239 ? -10.764 0.444 2.434 1.00 96.75 239 ASP A CA 1
ATOM 1834 C C . ASP A 1 239 ? -9.656 -0.210 3.265 1.00 96.75 239 ASP A C 1
ATOM 1836 O O . ASP A 1 239 ? -9.106 -1.252 2.899 1.00 96.75 239 ASP A O 1
ATOM 1840 N N . ILE A 1 240 ? -9.355 0.385 4.421 1.00 97.12 240 ILE A N 1
ATOM 1841 C CA . ILE A 1 240 ? -8.306 -0.138 5.302 1.00 97.12 240 ILE A CA 1
ATOM 1842 C C . ILE A 1 240 ? -8.688 -1.453 5.992 1.00 97.12 240 ILE A C 1
ATOM 1844 O O . ILE A 1 240 ? -7.814 -2.132 6.524 1.00 97.12 240 ILE A O 1
ATOM 1848 N N . TYR A 1 241 ? -9.973 -1.825 6.021 1.00 96.56 241 TYR A N 1
ATOM 1849 C CA . TYR A 1 241 ? -10.402 -3.076 6.650 1.00 96.56 241 TYR A CA 1
ATOM 1850 C C . TYR A 1 241 ? -9.969 -4.269 5.815 1.00 96.56 241 TYR A C 1
ATOM 1852 O O . TYR A 1 241 ? -9.368 -5.208 6.339 1.00 96.56 241 TYR A O 1
ATOM 1860 N N . SER A 1 242 ? -10.233 -4.196 4.512 1.00 95.38 242 SER A N 1
ATOM 1861 C CA . SER A 1 242 ? -9.780 -5.195 3.550 1.00 95.38 242 SER A CA 1
ATOM 1862 C C . SER A 1 242 ? -8.274 -5.090 3.313 1.00 95.38 242 SER A C 1
ATOM 1864 O O . SER A 1 242 ? -7.598 -6.110 3.225 1.00 95.38 242 SER A O 1
ATOM 1866 N N . GLU A 1 243 ? -7.717 -3.878 3.257 1.00 97.12 243 GLU A N 1
ATOM 1867 C CA . GLU A 1 243 ? -6.282 -3.682 3.025 1.00 97.12 243 GLU A CA 1
ATOM 1868 C C . GLU A 1 243 ? -5.417 -4.263 4.144 1.00 97.12 243 GLU A C 1
ATOM 1870 O O . GLU A 1 243 ? -4.428 -4.924 3.848 1.00 97.12 243 GLU A O 1
ATOM 1875 N N . LEU A 1 244 ? -5.804 -4.053 5.408 1.00 97.12 244 LEU A N 1
ATOM 1876 C CA . LEU A 1 244 ? -5.020 -4.476 6.572 1.00 97.12 244 LEU A CA 1
ATOM 1877 C C . LEU A 1 244 ? -5.448 -5.836 7.142 1.00 97.12 244 LEU A C 1
ATOM 1879 O O . LEU A 1 244 ? -4.814 -6.343 8.069 1.00 97.12 244 LEU A O 1
ATOM 1883 N N . GLY A 1 245 ? -6.518 -6.428 6.604 1.00 94.56 245 GLY A N 1
ATOM 1884 C CA . GLY A 1 245 ? -7.029 -7.727 7.033 1.00 94.56 245 GLY A CA 1
ATOM 1885 C C . GLY A 1 245 ? -7.629 -7.696 8.437 1.00 94.56 245 GLY A C 1
ATOM 1886 O O . GLY A 1 245 ? -7.277 -8.521 9.277 1.00 94.56 245 GLY A O 1
ATOM 1887 N N . THR A 1 246 ? -8.531 -6.748 8.720 1.00 94.12 246 THR A N 1
ATOM 1888 C CA . THR A 1 246 ? -9.193 -6.645 10.033 1.00 94.12 246 THR A CA 1
ATOM 1889 C C . THR A 1 246 ? -10.205 -7.781 10.249 1.00 94.12 246 THR A C 1
ATOM 1891 O O . THR A 1 246 ? -11.412 -7.590 10.088 1.00 94.12 246 THR A O 1
ATOM 1894 N N . ASP A 1 247 ? -9.729 -8.969 10.616 1.00 92.00 247 ASP A N 1
ATOM 1895 C CA . ASP A 1 247 ? -10.545 -10.167 10.878 1.00 92.00 247 ASP A CA 1
ATOM 1896 C C . ASP A 1 247 ? -10.834 -10.400 12.373 1.00 92.00 247 ASP A C 1
ATOM 1898 O O . ASP A 1 247 ? -11.653 -11.246 12.741 1.00 92.00 247 ASP A O 1
ATOM 1902 N N . LYS A 1 248 ? -10.193 -9.616 13.244 1.00 93.00 248 LYS A N 1
ATOM 1903 C CA . LYS A 1 248 ? -10.302 -9.705 14.701 1.00 93.00 248 LYS A CA 1
ATOM 1904 C C . LYS A 1 248 ? -10.868 -8.427 15.305 1.00 93.00 248 LYS A C 1
ATOM 1906 O O . LYS A 1 248 ? -10.732 -7.321 14.776 1.00 93.00 248 LYS A O 1
ATOM 1911 N N . VAL A 1 249 ? -11.463 -8.590 16.482 1.00 93.75 249 VAL A N 1
ATOM 1912 C CA . VAL A 1 249 ? -11.892 -7.486 17.340 1.00 93.75 249 VAL A CA 1
ATOM 1913 C C . VAL A 1 249 ? -11.344 -7.667 18.746 1.00 93.75 249 VAL A C 1
ATOM 1915 O O . VAL A 1 249 ? -11.255 -8.787 19.246 1.00 93.75 249 VAL A O 1
ATOM 1918 N N . ILE A 1 250 ? -11.026 -6.555 19.400 1.00 92.62 250 ILE A N 1
ATOM 1919 C CA . ILE A 1 250 ? -10.739 -6.509 20.832 1.00 92.62 250 ILE A CA 1
ATOM 1920 C C . ILE A 1 250 ? -11.946 -5.929 21.567 1.00 92.62 250 ILE A C 1
ATOM 1922 O O . ILE A 1 250 ? -12.580 -4.978 21.100 1.00 92.62 250 ILE A O 1
ATOM 1926 N N . VAL A 1 251 ? -12.269 -6.509 22.722 1.00 91.81 251 VAL A N 1
ATOM 1927 C CA . VAL A 1 251 ? -13.350 -6.049 23.599 1.00 91.81 251 VAL A CA 1
ATOM 1928 C C . VAL A 1 251 ? -12.752 -5.645 24.937 1.00 91.81 251 VAL A C 1
ATOM 1930 O O . VAL A 1 251 ? -12.107 -6.453 25.597 1.00 91.81 251 VAL A O 1
ATOM 1933 N N . TYR A 1 252 ? -12.997 -4.404 25.351 1.00 88.50 252 TYR A N 1
ATOM 1934 C CA . TYR A 1 252 ? -12.526 -3.871 26.624 1.00 88.50 252 TYR A CA 1
ATOM 1935 C C . TYR A 1 252 ? -13.684 -3.600 27.582 1.00 88.50 252 TYR A C 1
ATOM 1937 O O . TYR A 1 252 ? -14.568 -2.774 27.316 1.00 88.50 252 TYR A O 1
ATOM 1945 N N . ALA A 1 253 ? -13.625 -4.224 28.755 1.00 84.38 253 ALA A N 1
ATOM 1946 C CA . ALA A 1 253 ? -14.490 -3.927 29.884 1.00 84.38 253 ALA A CA 1
ATOM 1947 C C . ALA A 1 253 ? -13.646 -3.827 31.158 1.00 84.38 253 ALA A C 1
ATOM 1949 O O . ALA A 1 253 ? -12.979 -4.780 31.546 1.00 84.38 253 ALA A O 1
ATOM 1950 N N . ARG A 1 254 ? -13.699 -2.667 31.819 1.00 79.00 254 ARG A N 1
ATOM 1951 C CA . ARG A 1 254 ? -13.119 -2.477 33.151 1.00 79.00 254 ARG A CA 1
ATOM 1952 C C . ARG A 1 254 ? -14.163 -2.786 34.213 1.00 79.00 254 ARG A C 1
ATOM 1954 O O . ARG A 1 254 ? -15.264 -2.243 34.137 1.00 79.00 254 ARG A O 1
ATOM 1961 N N . PHE A 1 255 ? -13.816 -3.590 35.206 1.00 76.25 255 PHE A N 1
ATOM 1962 C CA . PHE A 1 255 ? -14.618 -3.765 36.416 1.00 76.25 255 PHE A CA 1
ATOM 1963 C C . PHE A 1 255 ? -14.049 -2.833 37.489 1.00 76.25 255 PHE A C 1
ATOM 1965 O O . PHE A 1 255 ? -12.889 -2.969 37.867 1.00 76.25 255 PHE A O 1
ATOM 1972 N N . ASP A 1 256 ? -14.822 -1.833 37.903 1.00 70.94 256 ASP A N 1
ATOM 1973 C CA . ASP A 1 256 ? -14.452 -0.884 38.955 1.00 70.94 256 ASP A CA 1
ATOM 1974 C C . ASP A 1 256 ? -15.668 -0.559 39.836 1.00 70.94 256 ASP A C 1
ATOM 1976 O O . ASP A 1 256 ? -16.808 -0.890 39.498 1.00 70.94 256 ASP A O 1
ATOM 1980 N N . ASP A 1 257 ? -15.413 0.061 40.986 1.00 67.06 257 ASP A N 1
ATOM 1981 C CA . ASP A 1 257 ? -16.415 0.410 41.999 1.00 67.06 257 ASP A CA 1
ATOM 1982 C C . ASP A 1 257 ? -17.175 1.709 41.686 1.00 67.06 257 ASP A C 1
ATOM 1984 O O . ASP A 1 257 ? -18.143 2.040 42.376 1.00 67.06 257 ASP A O 1
ATOM 1988 N N . SER A 1 258 ? -16.796 2.411 40.612 1.00 67.62 258 SER A N 1
ATOM 1989 C CA . SER A 1 258 ? -17.332 3.729 40.252 1.00 67.62 258 SER A CA 1
ATOM 1990 C C . SER A 1 258 ? -18.842 3.722 39.992 1.00 67.62 258 SER A C 1
ATOM 1992 O O . SER A 1 258 ? -19.521 4.729 40.183 1.00 67.62 258 SER A O 1
ATOM 1994 N N . THR A 1 259 ? -19.376 2.566 39.592 1.00 62.09 259 THR A N 1
ATOM 1995 C CA . THR A 1 259 ? -20.798 2.352 39.281 1.00 62.09 259 THR A CA 1
ATOM 1996 C C . THR A 1 259 ? -21.514 1.473 40.308 1.00 62.09 259 THR A C 1
ATOM 1998 O O . THR A 1 259 ? -22.726 1.322 40.224 1.00 62.09 259 THR A O 1
ATOM 2001 N N . ARG A 1 260 ? -20.798 0.916 41.302 1.00 59.53 260 ARG A N 1
ATOM 2002 C CA . ARG A 1 260 ? -21.301 -0.065 42.294 1.00 59.53 260 ARG A CA 1
ATOM 2003 C C . ARG A 1 260 ? -21.993 -1.313 41.711 1.00 59.53 260 ARG A C 1
ATOM 2005 O O . ARG A 1 260 ? -22.582 -2.083 42.465 1.00 59.53 260 ARG A O 1
ATOM 2012 N N . ASP A 1 261 ? -21.873 -1.560 40.408 1.00 61.25 261 ASP A N 1
ATOM 2013 C CA . ASP A 1 261 ? -22.525 -2.683 39.716 1.00 61.25 261 ASP A CA 1
ATOM 2014 C C . ASP A 1 261 ? -21.784 -4.024 39.881 1.00 61.25 261 ASP A C 1
ATOM 2016 O O . ASP A 1 261 ? -22.292 -5.073 39.477 1.00 61.25 261 ASP A O 1
ATOM 2020 N N . PHE A 1 262 ? -20.582 -4.014 40.471 1.00 66.31 262 PHE A N 1
ATOM 2021 C CA . PHE A 1 262 ? -19.750 -5.202 40.656 1.00 66.31 262 PHE A CA 1
ATOM 2022 C C . PHE A 1 262 ? -19.134 -5.271 42.061 1.00 66.31 262 PHE A C 1
ATOM 2024 O O . PHE A 1 262 ? -18.574 -4.278 42.530 1.00 66.31 262 PHE A O 1
ATOM 2031 N N . PRO A 1 263 ? -19.178 -6.441 42.726 1.00 65.88 263 PRO A N 1
ATOM 2032 C CA . PRO A 1 263 ? -18.432 -6.655 43.956 1.00 65.88 263 PRO A CA 1
ATOM 2033 C C . PRO A 1 263 ? -16.932 -6.752 43.644 1.00 65.88 263 PRO A C 1
ATOM 2035 O O . PRO A 1 263 ? -16.507 -7.600 42.861 1.00 65.88 263 PRO A O 1
ATOM 2038 N N . ILE A 1 264 ? -16.135 -5.877 44.261 1.00 66.81 264 ILE A N 1
ATOM 2039 C CA . ILE A 1 264 ? -14.673 -5.814 44.080 1.00 66.81 264 ILE A CA 1
ATOM 2040 C C . ILE A 1 264 ? -13.917 -6.903 44.857 1.00 66.81 264 ILE A C 1
ATOM 2042 O O . ILE A 1 264 ? -12.808 -7.262 44.476 1.00 66.81 264 ILE A O 1
ATOM 2046 N N . ASP A 1 265 ? -14.556 -7.498 45.868 1.00 72.69 265 ASP A N 1
ATOM 2047 C CA . ASP A 1 265 ? -13.980 -8.556 46.713 1.00 72.69 265 ASP A CA 1
ATOM 2048 C C . ASP A 1 265 ? -14.420 -9.966 46.279 1.00 72.69 265 ASP A C 1
ATOM 2050 O O . ASP A 1 265 ? -14.484 -10.897 47.079 1.00 72.69 265 ASP A O 1
ATOM 2054 N N . THR A 1 266 ? -14.803 -10.139 45.011 1.00 69.88 266 THR A N 1
ATOM 2055 C CA . THR A 1 266 ? -15.265 -11.429 44.478 1.00 69.88 266 THR A CA 1
ATOM 2056 C C . THR A 1 266 ? -14.321 -11.951 43.407 1.00 69.88 266 THR A C 1
ATOM 2058 O O . THR A 1 266 ? -13.982 -11.256 42.453 1.00 69.88 266 THR A O 1
ATOM 2061 N N . THR A 1 267 ? -13.923 -13.215 43.540 1.00 73.62 267 THR A N 1
ATOM 2062 C CA . THR A 1 267 ? -13.168 -13.930 42.509 1.00 73.62 267 THR A CA 1
ATOM 2063 C C . THR A 1 267 ? -14.129 -14.535 41.489 1.00 73.62 267 THR A C 1
ATOM 2065 O O . THR A 1 267 ? -15.075 -15.234 41.853 1.00 73.62 267 THR A O 1
ATOM 2068 N N . PHE A 1 268 ? -13.875 -14.299 40.204 1.00 73.88 268 PHE A N 1
ATOM 2069 C CA . PHE A 1 268 ? -14.648 -14.881 39.108 1.00 73.88 268 PHE A CA 1
ATOM 2070 C C . PHE A 1 268 ? -13.845 -15.998 38.442 1.00 73.88 268 PHE A C 1
ATOM 2072 O O . PHE A 1 268 ? -12.706 -15.787 38.036 1.00 73.88 268 PHE A O 1
ATOM 2079 N N . SER A 1 269 ? -14.441 -17.184 38.307 1.00 80.94 269 SER A N 1
ATOM 2080 C CA . SER A 1 269 ? -13.801 -18.338 37.650 1.00 80.94 269 SER A CA 1
ATOM 2081 C C . SER A 1 269 ? -14.124 -18.445 36.158 1.00 80.94 269 SER A C 1
ATOM 2083 O O . SER A 1 269 ? -13.495 -19.226 35.451 1.00 80.94 269 SER A O 1
ATOM 2085 N N . GLN A 1 270 ? -15.114 -17.689 35.674 1.00 82.75 270 GLN A N 1
ATOM 2086 C CA . GLN A 1 270 ? -15.551 -17.719 34.282 1.00 82.75 270 GLN A CA 1
ATOM 2087 C C . GLN A 1 270 ? -15.927 -16.316 33.808 1.00 82.75 270 GLN A C 1
ATOM 2089 O O . GLN A 1 270 ? -16.647 -15.588 34.492 1.00 82.75 270 GLN A O 1
ATOM 2094 N N . VAL A 1 271 ? -15.468 -15.970 32.607 1.00 82.38 271 VAL A N 1
ATOM 2095 C CA . VAL A 1 271 ? -15.829 -14.746 31.885 1.00 82.38 271 VAL A CA 1
ATOM 2096 C C . VAL A 1 271 ? -16.390 -15.156 30.526 1.00 82.38 271 VAL A C 1
ATOM 2098 O O . VAL A 1 271 ? -15.884 -16.083 29.898 1.00 82.38 271 VAL A O 1
ATOM 2101 N N . GLY A 1 272 ? -17.455 -14.492 30.081 1.00 87.19 272 GLY A N 1
ATOM 2102 C CA . GLY A 1 272 ? -18.093 -14.759 28.795 1.00 87.19 272 GLY A CA 1
ATOM 2103 C C . GLY A 1 272 ? -18.783 -13.520 28.237 1.00 87.19 272 GLY A C 1
ATOM 2104 O O . GLY A 1 272 ? -19.050 -12.564 28.965 1.00 87.19 272 GLY A O 1
ATOM 2105 N N . ILE A 1 273 ? -19.073 -13.544 26.936 1.00 88.19 273 ILE A N 1
ATOM 2106 C CA . ILE A 1 273 ? -19.805 -12.484 26.235 1.00 88.19 273 ILE A CA 1
ATOM 2107 C C . ILE A 1 273 ? -21.202 -13.009 25.914 1.00 88.19 273 ILE A C 1
ATOM 2109 O O . ILE A 1 273 ? -21.346 -14.057 25.287 1.00 88.19 273 ILE A O 1
ATOM 2113 N N . VAL A 1 274 ? -22.230 -12.269 26.325 1.00 87.75 274 VAL A N 1
ATOM 2114 C CA . VAL A 1 274 ? -23.629 -12.589 26.023 1.00 87.75 274 VAL A CA 1
ATOM 2115 C C . VAL A 1 274 ? -24.153 -11.583 25.007 1.00 87.75 274 VAL A C 1
ATOM 2117 O O . VAL A 1 274 ? -24.153 -10.379 25.259 1.00 87.75 274 VAL A O 1
ATOM 2120 N N . LYS A 1 275 ? -24.598 -12.075 23.848 1.00 87.12 275 LYS A N 1
ATOM 2121 C CA . LYS A 1 275 ? -25.214 -11.257 22.799 1.00 87.12 275 LYS A CA 1
ATOM 2122 C C . LYS A 1 275 ? -26.725 -11.199 23.009 1.00 87.12 275 LYS A C 1
ATOM 2124 O O . LYS A 1 275 ? -27.351 -12.238 23.180 1.00 87.12 275 LYS A O 1
ATOM 2129 N N . ASN A 1 276 ? -27.290 -9.994 22.928 1.00 86.00 276 ASN A N 1
ATOM 2130 C CA . ASN A 1 276 ? -28.730 -9.728 23.014 1.00 86.00 276 ASN A CA 1
ATOM 2131 C C . ASN A 1 276 ? -29.426 -10.420 24.211 1.00 86.00 276 ASN A C 1
ATOM 2133 O O . ASN A 1 276 ? -30.398 -11.146 23.998 1.00 86.00 276 ASN A O 1
ATOM 2137 N N . PRO A 1 277 ? -28.948 -10.239 25.461 1.00 86.12 277 PRO A N 1
ATOM 2138 C CA . PRO A 1 277 ? -29.628 -10.814 26.618 1.00 86.12 277 PRO A CA 1
ATOM 2139 C C . PRO A 1 277 ? -31.039 -10.229 26.739 1.00 86.12 277 PRO A C 1
ATOM 2141 O O . PRO A 1 277 ? -31.222 -9.026 26.563 1.00 86.12 277 PRO A O 1
ATOM 2144 N N . THR A 1 278 ? -32.040 -11.052 27.044 1.00 88.31 278 THR A N 1
ATOM 2145 C CA . THR A 1 278 ? -33.416 -10.584 27.238 1.00 88.31 278 THR A CA 1
ATOM 2146 C C . THR A 1 278 ? -33.702 -10.268 28.700 1.00 88.31 278 THR A C 1
ATOM 2148 O O . THR A 1 278 ? -33.085 -10.810 29.623 1.00 88.31 278 THR A O 1
ATOM 2151 N N . LYS A 1 279 ? -34.650 -9.361 28.934 1.00 84.25 279 LYS A N 1
ATOM 2152 C CA . LYS A 1 279 ? -35.157 -9.097 30.277 1.00 84.25 279 LYS A CA 1
ATOM 2153 C C . LYS A 1 279 ? -35.931 -10.323 30.761 1.00 84.25 279 LYS A C 1
ATOM 2155 O O . LYS A 1 279 ? -36.719 -10.901 30.014 1.00 84.25 279 LYS A O 1
ATOM 2160 N N . VAL A 1 280 ? -35.720 -10.691 32.025 1.00 82.88 280 VAL A N 1
ATOM 2161 C CA . VAL A 1 280 ? -36.327 -11.876 32.651 1.00 82.88 280 VAL A CA 1
ATOM 2162 C C . VAL A 1 280 ? -37.837 -11.915 32.401 1.00 82.88 280 VAL A C 1
ATOM 2164 O O . VAL A 1 280 ? -38.545 -10.960 32.717 1.00 82.88 280 VAL A O 1
ATOM 2167 N N . GLY A 1 281 ? -38.311 -13.030 31.839 1.00 83.88 281 GLY A N 1
ATOM 2168 C CA . GLY A 1 281 ? -39.730 -13.264 31.553 1.00 83.88 281 GLY A CA 1
ATOM 2169 C C . GLY A 1 281 ? -40.279 -12.525 30.329 1.00 83.88 281 GLY A C 1
ATOM 2170 O O . GLY A 1 281 ? -41.494 -12.440 30.184 1.00 83.88 281 GLY A O 1
ATOM 2171 N N . THR A 1 282 ? -39.420 -11.970 29.467 1.00 85.69 282 THR A N 1
ATOM 2172 C CA . THR A 1 282 ? -39.830 -11.248 28.253 1.00 85.69 282 THR A CA 1
ATOM 2173 C C . THR A 1 282 ? -38.919 -11.573 27.070 1.00 85.69 282 THR A C 1
ATOM 2175 O O . THR A 1 282 ? -37.764 -11.947 27.266 1.00 85.69 282 THR A O 1
ATOM 2178 N N . ASP A 1 283 ? -39.396 -11.310 25.853 1.00 84.50 283 ASP A N 1
ATOM 2179 C CA . ASP A 1 283 ? -38.575 -11.319 24.630 1.00 84.50 283 ASP A CA 1
ATOM 2180 C C . ASP A 1 283 ? -37.895 -9.961 24.363 1.00 84.50 283 ASP A C 1
ATOM 2182 O O . ASP A 1 283 ? -37.300 -9.734 23.310 1.00 84.50 283 ASP A O 1
ATOM 2186 N N . ILE A 1 284 ? -37.983 -9.025 25.316 1.00 84.88 284 ILE A N 1
ATOM 2187 C CA . ILE A 1 284 ? -37.398 -7.691 25.187 1.00 84.88 284 ILE A CA 1
ATOM 2188 C C . ILE A 1 284 ? -35.891 -7.799 25.400 1.00 84.88 284 ILE A C 1
ATOM 2190 O O . ILE A 1 284 ? -35.434 -8.160 26.487 1.00 84.88 284 ILE A O 1
ATOM 2194 N N . VAL A 1 285 ? -35.118 -7.443 24.376 1.00 80.62 285 VAL A N 1
ATOM 2195 C CA . VAL A 1 285 ? -33.657 -7.354 24.454 1.00 80.62 285 VAL A CA 1
ATOM 2196 C C . VAL A 1 285 ? -33.263 -6.210 25.392 1.00 80.62 285 VAL A C 1
ATOM 2198 O O . VAL A 1 285 ? -33.757 -5.089 25.276 1.00 80.62 285 VAL A O 1
ATOM 2201 N N . LEU A 1 286 ? -32.371 -6.497 26.338 1.00 71.88 286 LEU A N 1
ATOM 2202 C CA . LEU A 1 286 ? -31.746 -5.497 27.196 1.00 71.88 286 LEU A CA 1
ATOM 2203 C C . LEU A 1 286 ? -30.808 -4.652 26.330 1.00 71.88 286 LEU A C 1
ATOM 2205 O O . LEU A 1 286 ? -29.793 -5.151 25.839 1.00 71.88 286 LEU A O 1
ATOM 2209 N N . HIS A 1 287 ? -31.187 -3.391 26.119 1.00 62.09 287 HIS A N 1
ATOM 2210 C CA . HIS A 1 287 ? -30.432 -2.450 25.298 1.00 62.09 287 HIS A CA 1
ATOM 2211 C C . HIS A 1 287 ? -29.307 -1.759 26.036 1.00 62.09 287 HIS A C 1
ATOM 2213 O O . HIS A 1 287 ? -29.470 -1.211 27.151 1.00 62.09 287 HIS A O 1
#

Sequence (287 aa):
MFGKKVSSANIRRIIRRVDWIQGNRYEIYRDDYSVENQSPNTKANRLYDANYYVLNSDFKVYVCIDNGSTGDNPLGNISQDEPTFTDLEPSKAGNSGDGFIWKYLFTVAPSDIVKFDSTEYITVPNDWFTTTDSQIRAVRENGNSDVNLNQIKHVYIEKGGSGYSNGLGQEVDIVGDGSGAKARVDVVNGTITDVTVSSGGKGYSYGVVDLGLLNSFVGAGNHAKLIPIIPPALGHGSDIYSELGTDKVIVYARFDDSTRDFPIDTTFSQVGIVKNPTKVGTDIVLH

Secondary structure (DSSP, 8-state):
-------GGGEEEEEE--B--TT---PPP-TT-SSSS--TTT--SSGGGS--EEE-TTSEEEEEEEES--SS-TT-----S------SS-EES-SS---EEEEEEEEPPHHHHHHS--SSEEEE-TTTTT---HHHHHHHHHT-HHHH-B----EEEEE--SSPPPEEEEEEEEEESSEEEEEEEEEETTEEEEEEEEEEEES-SSEEEE-GGGGTT--TT---EEEE---STT-TTT-HHHHHT--EEEE-----GGGS-S-TT---S-----SSPBPTTSS-B--

Foldseek 3Di:
DFDDDFDPVQKFQKAWAAADDAQAFFFADFQPQAQVHAQDPQRHRGRLSGRQWHQYPQQWIKGWHAQCDELVRRRGFTHHATADDLDLAWDDRDDPPRTTTIGTQGHQDPVCCVQVPDPTIGGDDPCLPNDPPPSSCSNQVCFACVPQLAWFFDKHWHFQFFFFDADWQCKWAWDAQFDDWIWGFGADNRGTDDIGTPGNTAQHPATDTDSDCRCVGHDPPRDTDIGTGGAPRRGPNNDVCVRNVRPDMDGGDDDDCPPVSDDPPDDDPDDDDDDQDADPPDPHGDD

pLDDT: mean 93.29, std 7.75, range [59.53, 98.81]